Protein AF-A0A2N1FAS4-F1 (afdb_monomer_lite)

Structure (mmCIF, N/CA/C/O backbone):
data_AF-A0A2N1FAS4-F1
#
_entry.id   AF-A0A2N1FAS4-F1
#
loop_
_atom_site.group_PDB
_atom_site.id
_atom_site.type_symbol
_atom_site.label_atom_id
_atom_site.label_alt_id
_atom_site.label_comp_id
_atom_site.label_asym_id
_atom_site.label_entity_id
_atom_site.label_seq_id
_atom_site.pdbx_PDB_ins_code
_atom_site.Cartn_x
_atom_site.Cartn_y
_atom_site.Cartn_z
_atom_site.occupancy
_atom_site.B_iso_or_equiv
_atom_site.auth_seq_id
_atom_site.auth_comp_id
_atom_site.auth_asym_id
_atom_site.auth_atom_id
_atom_site.pdbx_PDB_model_num
ATOM 1 N N . MET A 1 1 ? -14.618 14.124 13.026 1.00 91.56 1 MET A N 1
ATOM 2 C CA . MET A 1 1 ? -14.392 15.053 14.161 1.00 91.56 1 MET A CA 1
ATOM 3 C C . MET A 1 1 ? -12.915 15.062 14.535 1.00 91.56 1 MET A C 1
ATOM 5 O O . MET A 1 1 ? -12.340 13.985 14.629 1.00 91.56 1 MET A O 1
ATOM 9 N N . THR A 1 2 ? -12.304 16.234 14.739 1.00 94.44 2 THR A N 1
ATOM 10 C CA . THR A 1 2 ? -10.920 16.348 15.247 1.00 94.44 2 THR A CA 1
ATOM 11 C C . THR A 1 2 ? -10.941 16.574 16.752 1.00 94.44 2 THR A C 1
ATOM 13 O O . THR A 1 2 ? -11.725 17.391 17.227 1.00 94.44 2 THR A O 1
ATOM 16 N N . ILE A 1 3 ? -10.109 15.845 17.494 1.00 94.56 3 ILE A N 1
ATOM 17 C CA . ILE A 1 3 ? -10.062 15.896 18.955 1.00 94.56 3 ILE A CA 1
ATOM 18 C C . ILE A 1 3 ? -8.603 15.918 19.403 1.00 94.56 3 ILE A C 1
ATOM 20 O O . ILE A 1 3 ? -7.865 14.953 19.186 1.00 94.56 3 ILE A O 1
ATOM 24 N N . ASP A 1 4 ? -8.210 16.993 20.077 1.00 94.75 4 ASP A N 1
ATOM 25 C CA . ASP A 1 4 ? -6.916 17.065 20.747 1.00 94.75 4 ASP A CA 1
ATOM 26 C C . ASP A 1 4 ? -6.974 16.264 22.050 1.00 94.75 4 ASP A C 1
ATOM 28 O O . ASP A 1 4 ? -7.852 16.458 22.898 1.00 94.75 4 ASP A O 1
ATOM 32 N N . ILE A 1 5 ? -6.042 15.330 22.209 1.00 94.62 5 ILE A N 1
ATOM 33 C CA . ILE A 1 5 ? -5.934 14.482 23.391 1.00 94.62 5 ILE A CA 1
ATOM 34 C C . ILE A 1 5 ? -4.516 14.545 23.948 1.00 94.62 5 ILE A C 1
ATOM 36 O O . ILE A 1 5 ? -3.530 14.601 23.222 1.00 94.62 5 ILE A O 1
ATOM 40 N N . LYS A 1 6 ? -4.407 14.509 25.275 1.00 92.94 6 LYS A N 1
ATOM 41 C CA . LYS A 1 6 ? -3.110 14.492 25.967 1.00 92.94 6 LYS A CA 1
ATOM 42 C C . LYS A 1 6 ? -2.495 13.094 26.027 1.00 92.94 6 LYS A C 1
ATOM 44 O O . LYS A 1 6 ? -1.285 12.936 25.968 1.00 92.94 6 LYS A O 1
ATOM 49 N N . LYS A 1 7 ? -3.348 12.073 26.130 1.00 93.12 7 LYS A N 1
ATOM 50 C CA . LYS A 1 7 ? -2.980 10.655 26.201 1.00 93.12 7 LYS A CA 1
ATOM 51 C C . LYS A 1 7 ? -3.974 9.806 25.401 1.00 93.12 7 LYS A C 1
ATOM 53 O O . LYS A 1 7 ? -5.123 10.244 25.262 1.00 93.12 7 LYS A O 1
ATOM 58 N N . PRO A 1 8 ? -3.582 8.607 24.927 1.00 94.19 8 PRO A N 1
ATOM 59 C CA . PRO A 1 8 ? -4.502 7.665 24.295 1.00 94.19 8 PRO A CA 1
ATOM 60 C C . PRO A 1 8 ? -5.757 7.420 25.150 1.00 94.19 8 PRO A C 1
ATOM 62 O O . PRO A 1 8 ? -5.677 7.313 26.377 1.00 94.19 8 PRO A O 1
ATOM 65 N N . LEU A 1 9 ? -6.926 7.380 24.507 1.00 95.44 9 LEU A N 1
ATOM 66 C CA . LEU A 1 9 ? -8.209 7.180 25.182 1.00 95.44 9 LEU A CA 1
ATOM 67 C C . LEU A 1 9 ? -8.487 5.690 25.383 1.00 95.44 9 LEU A C 1
ATOM 69 O O . LEU A 1 9 ? -8.079 4.858 24.585 1.00 95.44 9 LEU A O 1
ATOM 73 N N . GLU A 1 10 ? -9.256 5.335 26.408 1.00 96.44 10 GLU A N 1
ATOM 74 C CA . GLU A 1 10 ? -9.758 3.965 26.524 1.00 96.44 10 GLU A CA 1
ATOM 75 C C . GLU A 1 10 ? -10.631 3.592 25.319 1.00 96.44 10 GLU A C 1
ATOM 77 O O . GLU A 1 10 ? -11.446 4.396 24.855 1.00 96.44 10 GLU A O 1
ATOM 82 N N . ILE A 1 11 ? -10.530 2.341 24.862 1.00 95.88 11 ILE A N 1
ATOM 83 C CA . ILE A 1 11 ? -11.257 1.836 23.686 1.00 95.88 11 ILE A CA 1
ATOM 84 C C . ILE A 1 11 ? -12.769 2.054 23.825 1.00 95.88 11 ILE A C 1
ATOM 86 O O . ILE A 1 11 ? -13.426 2.464 22.870 1.00 95.88 11 ILE A O 1
ATOM 90 N N . LYS A 1 12 ? -13.331 1.862 25.027 1.00 96.88 12 LYS A N 1
ATOM 91 C CA . LYS A 1 12 ? -14.753 2.123 25.303 1.00 96.88 12 LYS A CA 1
ATOM 92 C C . LYS A 1 12 ? -15.142 3.575 25.003 1.00 96.88 12 LYS A C 1
ATOM 94 O O . LYS A 1 12 ? -16.195 3.819 24.422 1.00 96.88 12 LYS A O 1
ATOM 99 N N . LYS A 1 13 ? -14.287 4.539 25.355 1.00 96.81 13 LYS A N 1
ATOM 100 C CA . LYS A 1 13 ? -14.525 5.960 25.073 1.00 96.81 13 LYS A CA 1
ATOM 101 C C . LYS A 1 13 ? -14.431 6.254 23.577 1.00 96.81 13 LYS A C 1
ATOM 103 O O . LYS A 1 13 ? -15.265 6.992 23.067 1.00 96.81 13 LYS A O 1
ATOM 108 N N . VAL A 1 14 ? -13.470 5.649 22.876 1.00 97.38 14 VAL A N 1
ATOM 109 C CA . VAL A 1 14 ? -13.365 5.757 21.410 1.00 97.38 14 VAL A CA 1
ATOM 110 C C . VAL A 1 14 ? -14.627 5.213 20.735 1.00 97.38 14 VAL A C 1
ATOM 112 O O . VAL A 1 14 ? -15.200 5.893 19.891 1.00 97.38 14 VAL A O 1
ATOM 115 N N . LYS A 1 15 ? -15.117 4.039 21.157 1.00 96.62 15 LYS A N 1
ATOM 116 C CA . LYS A 1 15 ? -16.370 3.453 20.652 1.00 96.62 15 LYS A CA 1
ATOM 117 C C . LYS A 1 15 ? -17.567 4.380 20.868 1.00 96.62 15 LYS A C 1
ATOM 119 O O . LYS A 1 15 ? -18.327 4.588 19.933 1.00 96.62 15 LYS A O 1
ATOM 124 N N . ASN A 1 16 ? -17.705 4.977 22.052 1.00 96.00 16 ASN A N 1
ATOM 125 C CA . ASN A 1 16 ? -18.785 5.932 22.321 1.00 96.00 16 ASN A CA 1
ATOM 126 C C . ASN A 1 16 ? -18.713 7.160 21.400 1.00 96.00 16 ASN A C 1
ATOM 128 O O . ASN A 1 16 ? -19.728 7.564 20.849 1.00 96.00 16 ASN A O 1
ATOM 132 N N . LEU A 1 17 ? -17.515 7.714 21.180 1.00 97.00 17 LEU A N 1
ATOM 133 C CA . LEU A 1 17 ? -17.330 8.831 20.248 1.00 97.00 17 LEU A CA 1
ATOM 134 C C . LEU A 1 17 ? -17.712 8.451 18.810 1.00 97.00 17 LEU A C 1
ATOM 136 O O . LEU A 1 17 ? -18.249 9.292 18.093 1.00 97.00 17 LEU A O 1
ATOM 140 N N . LEU A 1 18 ? -17.471 7.199 18.407 1.00 96.50 18 LEU A N 1
ATOM 141 C CA . LEU A 1 18 ? -17.837 6.688 17.082 1.00 96.50 18 LEU A CA 1
ATOM 142 C C . LEU A 1 18 ? -19.344 6.457 16.898 1.00 96.50 18 LEU A C 1
ATOM 144 O O . LEU A 1 18 ? -19.820 6.449 15.767 1.00 96.50 18 LEU A O 1
ATOM 148 N N . VAL A 1 19 ? -20.108 6.283 17.982 1.00 93.31 19 VAL A N 1
ATOM 149 C CA . VAL A 1 19 ? -21.581 6.226 17.905 1.00 93.31 19 VAL A CA 1
ATOM 150 C C . VAL A 1 19 ? -22.140 7.572 17.445 1.00 93.31 19 VAL A C 1
ATOM 152 O O . VAL A 1 19 ? -23.096 7.616 16.678 1.00 93.31 19 VAL A O 1
ATOM 155 N N . GLU A 1 20 ? -21.526 8.663 17.895 1.00 93.00 20 GLU A N 1
ATOM 156 C CA . GLU A 1 20 ? -21.940 10.029 17.565 1.00 93.00 20 GLU A CA 1
ATOM 157 C C . GLU A 1 20 ? -21.253 10.567 16.300 1.00 93.00 20 GLU A C 1
ATOM 159 O O . GLU A 1 20 ? -21.742 11.509 15.680 1.00 93.00 20 GLU A O 1
ATOM 164 N N . ASN A 1 21 ? -20.114 9.985 15.911 1.00 94.50 21 ASN A N 1
ATOM 165 C CA . ASN A 1 21 ? -19.279 10.468 14.818 1.00 94.50 21 ASN A CA 1
ATOM 166 C C . ASN A 1 21 ? -18.792 9.312 13.950 1.00 94.50 21 ASN A C 1
ATOM 168 O O . ASN A 1 21 ? -18.040 8.457 14.399 1.00 94.50 21 ASN A O 1
ATOM 172 N N . GLU A 1 22 ? -19.092 9.351 12.659 1.00 93.44 22 GLU A N 1
ATOM 173 C CA . GLU A 1 22 ? -18.621 8.318 11.733 1.00 93.44 22 GLU A CA 1
ATOM 174 C C . GLU A 1 22 ? -17.088 8.301 11.574 1.00 93.44 22 GLU A C 1
ATOM 176 O O . GLU A 1 22 ? -16.506 7.264 11.282 1.00 93.44 22 GLU A O 1
ATOM 181 N N . THR A 1 23 ? -16.409 9.431 11.786 1.00 96.50 23 THR A N 1
ATOM 182 C CA . THR A 1 23 ? -14.948 9.541 11.655 1.00 96.50 23 THR A CA 1
ATOM 183 C C . THR A 1 23 ? -14.331 10.299 12.820 1.00 96.50 23 THR A C 1
ATOM 185 O O . THR A 1 23 ? -14.854 11.326 13.272 1.00 96.50 23 THR A O 1
ATOM 188 N N . LEU A 1 24 ? -13.160 9.844 13.263 1.00 97.38 24 LEU A N 1
ATOM 189 C CA . LEU A 1 24 ? -12.372 10.497 14.304 1.00 97.38 24 LEU A CA 1
ATOM 190 C C . LEU A 1 24 ? -10.948 10.762 13.820 1.00 97.38 24 LEU A C 1
ATOM 192 O O . LEU A 1 24 ? -10.317 9.916 13.191 1.00 97.38 24 LEU A O 1
ATOM 196 N N . LEU A 1 25 ? -10.441 11.939 14.165 1.00 97.12 25 LEU A N 1
ATOM 197 C CA . LEU A 1 25 ? -9.042 12.311 14.047 1.00 97.12 25 LEU A CA 1
ATOM 198 C C . LEU A 1 25 ? -8.556 12.734 15.429 1.00 97.12 25 LEU A C 1
ATOM 200 O O . LEU A 1 25 ? -8.933 13.794 15.924 1.00 97.12 25 LEU A O 1
ATOM 204 N N . PHE A 1 26 ? -7.717 11.914 16.045 1.00 96.56 26 PHE A N 1
ATOM 205 C CA . PHE A 1 26 ? -7.043 12.282 17.280 1.00 96.56 26 PHE A CA 1
ATOM 206 C C . PHE A 1 26 ? -5.716 12.959 16.969 1.00 96.56 26 PHE A C 1
ATOM 208 O O . PHE A 1 26 ? -4.946 12.462 16.147 1.00 96.56 26 PHE A O 1
ATOM 215 N N . VAL A 1 27 ? -5.442 14.066 17.653 1.00 95.00 27 VAL A N 1
ATOM 216 C CA . VAL A 1 27 ? -4.130 14.720 17.665 1.00 95.00 27 VAL A CA 1
ATOM 217 C C . VAL A 1 27 ? -3.570 14.566 19.070 1.00 95.00 27 VAL A C 1
ATOM 219 O O . VAL A 1 27 ? -4.173 15.032 20.036 1.00 95.00 27 VAL A O 1
ATOM 222 N N . LEU A 1 28 ? -2.455 13.854 19.199 1.00 92.38 28 LEU A N 1
ATOM 223 C CA . LEU A 1 28 ? -1.847 13.570 20.492 1.00 92.38 28 LEU A CA 1
ATOM 224 C C . LEU A 1 28 ? -0.762 14.615 20.783 1.00 92.38 28 LEU A C 1
ATOM 226 O O . LEU A 1 28 ? 0.107 14.866 19.951 1.00 92.38 28 LEU A O 1
ATOM 230 N N . THR A 1 29 ? -0.828 15.275 21.941 1.00 88.25 29 THR A N 1
ATOM 231 C CA . THR A 1 29 ? 0.020 16.456 22.211 1.00 88.25 29 THR A CA 1
ATOM 232 C C . THR A 1 29 ? 1.178 16.206 23.174 1.00 88.25 29 THR A C 1
ATOM 234 O O . THR A 1 29 ? 2.133 16.974 23.166 1.00 88.25 29 THR A O 1
ATOM 237 N N . GLU A 1 30 ? 1.112 15.170 24.017 1.00 85.44 30 GLU A N 1
ATOM 238 C CA . GLU A 1 30 ? 2.104 14.945 25.089 1.00 85.44 30 GLU A CA 1
ATOM 239 C C . GLU A 1 30 ? 2.869 13.610 24.961 1.00 85.44 30 GLU A C 1
ATOM 241 O O . GLU A 1 30 ? 3.877 13.419 25.636 1.00 85.44 30 GLU A O 1
ATOM 246 N N . GLN A 1 31 ? 2.411 12.668 24.125 1.00 85.56 31 GLN A N 1
ATOM 247 C CA . GLN A 1 31 ? 2.968 11.305 23.987 1.00 85.56 31 GLN A CA 1
ATOM 248 C C . GLN A 1 31 ? 2.824 10.802 22.549 1.00 85.56 31 GLN A C 1
ATOM 250 O O . GLN A 1 31 ? 2.165 11.474 21.779 1.00 85.56 31 GLN A O 1
ATOM 255 N N . SER A 1 32 ? 3.359 9.634 22.185 1.00 87.00 32 SER A N 1
ATOM 256 C CA . SER A 1 32 ? 3.047 8.954 20.913 1.00 87.00 32 SER A CA 1
ATOM 257 C C . SER A 1 32 ? 2.057 7.801 21.105 1.00 87.00 32 SER A C 1
ATOM 259 O O . SER A 1 32 ? 1.890 7.287 22.217 1.00 87.00 32 SER A O 1
ATOM 261 N N . PHE A 1 33 ? 1.381 7.373 20.035 1.00 90.75 33 PHE A N 1
ATOM 262 C CA . PHE A 1 33 ? 0.569 6.160 20.092 1.00 90.75 33 PHE A CA 1
ATOM 263 C C . PHE A 1 33 ? 1.483 4.932 20.097 1.00 90.75 33 PHE A C 1
ATOM 265 O O . PHE A 1 33 ? 2.394 4.796 19.283 1.00 90.75 33 PHE A O 1
ATOM 272 N N . SER A 1 34 ? 1.252 4.007 21.029 1.00 90.62 34 SER A N 1
ATOM 273 C CA . SER A 1 34 ? 1.983 2.742 21.018 1.00 90.62 34 SER A CA 1
ATOM 274 C C . SER A 1 34 ? 1.420 1.812 19.943 1.00 90.62 34 SER A C 1
ATOM 276 O O . SER A 1 34 ? 0.216 1.806 19.675 1.00 90.62 34 SER A O 1
ATOM 278 N N . ARG A 1 35 ? 2.273 0.953 19.369 1.00 87.50 35 ARG A N 1
ATOM 279 C CA . ARG A 1 35 ? 1.817 -0.054 18.397 1.00 87.50 35 ARG A CA 1
ATOM 280 C C . ARG A 1 35 ? 0.738 -0.972 18.968 1.00 87.50 35 ARG A C 1
ATOM 282 O O . ARG A 1 35 ? -0.238 -1.241 18.282 1.00 87.50 35 ARG A O 1
ATOM 289 N N . ASN A 1 36 ? 0.878 -1.392 20.226 1.00 92.94 36 ASN A N 1
ATOM 290 C CA . ASN A 1 36 ? -0.117 -2.239 20.889 1.00 92.94 36 ASN A CA 1
ATOM 291 C C . ASN A 1 36 ? -1.468 -1.529 21.016 1.00 92.94 36 ASN A C 1
ATOM 293 O O . ASN A 1 36 ? -2.507 -2.150 20.834 1.00 92.94 36 ASN A O 1
ATOM 297 N N . TYR A 1 37 ? -1.472 -0.223 21.292 1.00 94.38 37 TYR A N 1
ATOM 298 C CA . TYR A 1 37 ? -2.714 0.542 21.353 1.00 94.38 37 TYR A CA 1
ATOM 299 C C . TYR A 1 37 ? -3.418 0.597 19.991 1.00 94.38 37 TYR A C 1
ATOM 301 O O . TYR A 1 37 ? -4.624 0.367 19.913 1.00 94.38 37 TYR A O 1
ATOM 309 N N . ILE A 1 38 ? -2.661 0.855 18.920 1.00 93.69 38 ILE A N 1
ATOM 310 C CA . ILE A 1 38 ? -3.186 0.883 17.548 1.00 93.69 38 ILE A CA 1
ATOM 311 C C . ILE A 1 38 ? -3.720 -0.496 17.150 1.00 93.69 38 ILE A C 1
ATOM 313 O O . ILE A 1 38 ? -4.839 -0.587 16.651 1.00 93.69 38 ILE A O 1
ATOM 317 N N . ALA A 1 39 ? -2.964 -1.563 17.425 1.00 93.06 39 ALA A N 1
ATOM 318 C CA . ALA A 1 39 ? -3.375 -2.935 17.139 1.00 93.06 39 ALA A CA 1
ATOM 319 C C . ALA A 1 39 ? -4.672 -3.308 17.876 1.00 93.06 39 ALA A C 1
ATOM 321 O O . ALA A 1 39 ? -5.626 -3.754 17.243 1.00 93.06 39 ALA A O 1
ATOM 322 N N . ASN A 1 40 ? -4.762 -3.009 19.175 1.00 95.69 40 ASN A N 1
ATOM 323 C CA . ASN A 1 40 ? -5.968 -3.278 19.961 1.00 95.69 40 ASN A CA 1
ATOM 324 C C . ASN A 1 40 ? -7.186 -2.512 19.421 1.00 95.69 40 ASN A C 1
ATOM 326 O O . ASN A 1 40 ? -8.281 -3.063 19.334 1.00 95.69 40 ASN A O 1
ATOM 330 N N . LEU A 1 41 ? -7.025 -1.241 19.031 1.00 96.81 41 LEU A N 1
ATOM 331 C CA . LEU A 1 41 ? -8.110 -0.490 18.394 1.00 96.81 41 LEU A CA 1
ATOM 332 C C . LEU A 1 41 ? -8.526 -1.110 17.058 1.00 96.81 41 LEU A C 1
ATOM 334 O O . LEU A 1 41 ? -9.715 -1.194 16.767 1.00 96.81 41 LEU A O 1
ATOM 338 N N . GLN A 1 42 ? -7.560 -1.536 16.248 1.00 95.94 42 GLN A N 1
ATOM 339 C CA . GLN A 1 42 ? -7.798 -2.131 14.938 1.00 95.94 42 GLN A CA 1
ATOM 340 C C . GLN A 1 42 ? -8.568 -3.461 15.025 1.00 95.94 42 GLN A C 1
ATOM 342 O O . GLN A 1 42 ? -9.400 -3.749 14.156 1.00 95.94 42 GLN A O 1
ATOM 347 N N . GLU A 1 43 ? -8.303 -4.253 16.065 1.00 93.50 43 GLU A N 1
ATOM 348 C CA . GLU A 1 43 ? -9.030 -5.484 16.391 1.00 93.50 43 GLU A CA 1
ATOM 349 C C . GLU A 1 43 ? -10.457 -5.186 16.873 1.00 93.50 43 GLU A C 1
ATOM 351 O O . GLU A 1 43 ? -11.427 -5.752 16.367 1.00 93.50 43 GLU A O 1
ATOM 356 N N . GLU A 1 44 ? -10.602 -4.240 17.801 1.00 96.81 44 GLU A N 1
ATOM 357 C CA . GLU A 1 44 ? -11.876 -3.898 18.444 1.00 96.81 44 GLU A CA 1
ATOM 358 C C . GLU A 1 44 ? -12.842 -3.116 17.539 1.00 96.81 44 GLU A C 1
ATOM 360 O O . GLU A 1 44 ? -14.060 -3.132 17.750 1.00 96.81 44 GLU A O 1
ATOM 365 N N . LEU A 1 45 ? -12.319 -2.408 16.536 1.00 97.56 45 LEU A N 1
ATOM 366 C CA . LEU A 1 45 ? -13.077 -1.576 15.603 1.00 97.56 45 LEU A CA 1
ATOM 367 C C . LEU A 1 45 ? -13.150 -2.244 14.230 1.00 97.56 45 LEU A C 1
ATOM 369 O O . LEU A 1 45 ? -12.666 -1.731 13.223 1.00 97.56 45 LEU A O 1
ATOM 373 N N . ALA A 1 46 ? -13.810 -3.401 14.182 1.00 96.62 46 ALA A N 1
ATOM 374 C CA . ALA A 1 46 ? -13.807 -4.283 13.017 1.00 96.62 46 ALA A CA 1
ATOM 375 C C . ALA A 1 46 ? -14.237 -3.627 11.691 1.00 96.62 46 ALA A C 1
ATOM 377 O O . ALA A 1 46 ? -13.816 -4.105 10.647 1.00 96.62 46 ALA A O 1
ATOM 378 N N . LYS A 1 47 ? -15.060 -2.569 11.701 1.00 97.69 47 LYS A N 1
ATOM 379 C CA . LYS A 1 47 ? -15.552 -1.862 10.495 1.00 97.69 47 LYS A CA 1
ATOM 380 C C . LYS A 1 47 ? -14.811 -0.552 10.191 1.00 97.69 47 LYS A C 1
ATOM 382 O O . LYS A 1 47 ? -15.251 0.232 9.357 1.00 97.69 47 LYS A O 1
ATOM 387 N N . TYR A 1 48 ? -13.704 -0.304 10.880 1.00 98.44 48 TYR A N 1
ATOM 388 C CA . TYR A 1 48 ? -12.906 0.906 10.734 1.00 98.44 48 TYR A CA 1
ATOM 389 C C . TYR A 1 48 ? -11.465 0.546 10.417 1.00 98.44 48 TYR A C 1
ATOM 391 O O . TYR A 1 48 ? -10.964 -0.495 10.845 1.00 98.44 48 TYR A O 1
ATOM 399 N N . VAL A 1 49 ? -10.787 1.432 9.701 1.00 97.88 49 VAL A N 1
ATOM 400 C CA . VAL A 1 49 ? -9.333 1.444 9.661 1.00 97.88 49 VAL A CA 1
ATOM 401 C C . VAL A 1 49 ? -8.847 2.449 10.685 1.00 97.88 49 VAL A C 1
ATOM 403 O O . VAL A 1 49 ? -9.304 3.590 10.724 1.00 97.88 49 VAL A O 1
ATOM 406 N N . VAL A 1 50 ? -7.939 1.983 11.527 1.00 97.25 50 VAL A N 1
ATOM 407 C CA . VAL A 1 50 ? -7.193 2.757 12.502 1.00 97.25 50 VAL A CA 1
ATOM 408 C C . VAL A 1 50 ? -5.788 2.865 11.951 1.00 97.25 50 VAL A C 1
ATOM 410 O O . VAL A 1 50 ? -5.114 1.851 11.788 1.00 97.25 50 VAL A O 1
ATOM 413 N N . SER A 1 51 ? -5.346 4.072 11.628 1.00 92.75 51 SER A N 1
ATOM 414 C CA . SER A 1 51 ? -3.972 4.259 11.180 1.00 92.75 51 SER A CA 1
ATOM 415 C C . SER A 1 51 ? -3.398 5.586 11.647 1.00 92.75 51 SER A C 1
ATOM 417 O O . SER A 1 51 ? -4.104 6.530 12.010 1.00 92.75 51 SER A O 1
ATOM 419 N N . GLU A 1 52 ? -2.079 5.591 11.755 1.00 91.31 52 GLU A N 1
ATOM 420 C CA . GLU A 1 52 ? -1.297 6.614 12.415 1.00 91.31 52 GLU A CA 1
ATOM 421 C C . GLU A 1 52 ? -0.458 7.374 11.392 1.00 91.31 52 GLU A C 1
ATOM 423 O O . GLU A 1 52 ? 0.216 6.796 10.543 1.00 91.31 52 GLU A O 1
ATOM 428 N N . ILE A 1 53 ? -0.439 8.695 11.527 1.00 88.75 53 ILE A N 1
ATOM 429 C CA . ILE A 1 53 ? 0.528 9.560 10.863 1.00 88.75 53 ILE A CA 1
ATOM 430 C C . ILE A 1 53 ? 1.565 9.944 11.923 1.00 88.75 53 ILE A C 1
ATOM 432 O O . ILE A 1 53 ? 1.428 10.982 12.577 1.00 88.75 53 ILE A O 1
ATOM 436 N N . LYS A 1 54 ? 2.583 9.090 12.115 1.00 86.00 54 LYS A N 1
ATOM 437 C CA . LYS A 1 54 ? 3.540 9.185 13.239 1.00 86.00 54 LYS A CA 1
ATOM 438 C C . LYS A 1 54 ? 4.174 10.564 13.390 1.00 86.00 54 LYS A C 1
ATOM 440 O O . LYS A 1 54 ? 4.173 11.130 14.476 1.00 86.00 54 LYS A O 1
ATOM 445 N N . TRP A 1 55 ? 4.664 11.140 12.294 1.00 83.44 55 TRP A N 1
ATOM 446 C CA . TRP A 1 55 ? 5.352 12.437 12.307 1.00 83.44 55 TRP A CA 1
ATOM 447 C C . TRP A 1 55 ? 4.437 13.618 12.668 1.00 83.44 55 TRP A C 1
ATOM 449 O O . TRP A 1 55 ? 4.923 14.655 13.109 1.00 83.44 55 TRP A O 1
ATOM 459 N N . MET A 1 56 ? 3.118 13.469 12.505 1.00 88.50 56 MET A N 1
ATOM 460 C CA . MET A 1 56 ? 2.128 14.447 12.973 1.00 88.50 56 MET A CA 1
ATOM 461 C C . MET A 1 56 ? 1.545 14.094 14.337 1.00 88.50 56 MET A C 1
ATOM 463 O O . MET A 1 56 ? 0.756 14.874 14.867 1.00 88.50 56 MET A O 1
ATOM 467 N N . ASN A 1 57 ? 1.866 12.910 14.857 1.00 89.81 57 ASN A N 1
ATOM 468 C CA . ASN A 1 57 ? 1.265 12.341 16.048 1.00 89.81 57 ASN A CA 1
ATOM 469 C C . ASN A 1 57 ? -0.272 12.304 15.984 1.00 89.81 57 ASN A C 1
ATOM 471 O O . ASN A 1 57 ? -0.987 12.695 16.912 1.00 89.81 57 ASN A O 1
ATOM 475 N N . LYS A 1 58 ? -0.781 11.886 14.820 1.00 94.75 58 LYS A N 1
ATOM 476 C CA . LYS A 1 58 ? -2.213 11.816 14.524 1.00 94.75 58 LYS A CA 1
ATOM 477 C C . LYS A 1 58 ? -2.661 10.378 14.356 1.00 94.75 58 LYS A C 1
ATOM 479 O O . LYS A 1 58 ? -1.969 9.599 13.711 1.00 94.75 58 LYS A O 1
ATOM 484 N N . LEU A 1 59 ? -3.856 10.070 14.845 1.00 95.56 59 LEU A N 1
ATOM 485 C CA . LEU A 1 59 ? -4.524 8.792 14.622 1.00 95.56 59 LEU A CA 1
ATOM 486 C C . LEU A 1 59 ? -5.863 9.043 13.942 1.00 95.56 59 LEU A C 1
ATOM 488 O O . LEU A 1 59 ? -6.708 9.757 14.485 1.00 95.56 59 LEU A O 1
ATOM 492 N N . TYR A 1 60 ? -6.059 8.459 12.767 1.00 95.81 60 TYR A N 1
ATOM 493 C CA . TYR A 1 60 ? -7.329 8.507 12.063 1.00 95.81 60 TYR A CA 1
ATOM 494 C C . TYR A 1 60 ? -8.079 7.193 12.235 1.00 95.81 60 TYR A C 1
ATOM 496 O O . TYR A 1 60 ? -7.505 6.109 12.143 1.00 95.81 60 TYR A O 1
ATOM 504 N N . ILE A 1 61 ? -9.377 7.315 12.490 1.00 98.00 61 ILE A N 1
ATOM 505 C CA . ILE A 1 61 ? -10.316 6.206 12.566 1.00 98.00 61 ILE A CA 1
ATOM 506 C C . ILE A 1 61 ? -11.462 6.533 11.623 1.00 98.00 61 ILE A C 1
ATOM 508 O O . ILE A 1 61 ? -12.230 7.467 11.866 1.00 98.00 61 ILE A O 1
ATOM 512 N N . VAL A 1 62 ? -11.545 5.790 10.525 1.00 97.56 62 VAL A N 1
ATOM 513 C CA . VAL A 1 62 ? -12.515 6.035 9.450 1.00 97.56 62 VAL A CA 1
ATOM 514 C C . VAL A 1 62 ? -13.146 4.721 8.989 1.00 97.56 62 VAL A C 1
ATOM 516 O O . VAL A 1 62 ? -12.506 3.673 9.132 1.00 97.56 62 VAL A O 1
ATOM 519 N N . PRO A 1 63 ? -14.389 4.731 8.473 1.00 98.00 63 PRO A N 1
ATOM 520 C CA . PRO A 1 63 ? -15.027 3.525 7.965 1.00 98.00 63 PRO A CA 1
ATOM 521 C C . PRO A 1 63 ? -14.186 2.847 6.882 1.00 98.00 63 PRO A C 1
ATOM 523 O O . PRO A 1 63 ? -13.526 3.504 6.073 1.00 98.00 63 PRO A O 1
ATOM 526 N N . SER A 1 64 ? -14.216 1.518 6.873 1.00 98.19 64 SER A N 1
ATOM 527 C CA . SER A 1 64 ? -13.560 0.690 5.858 1.00 98.19 64 SER A CA 1
ATOM 528 C C . SER A 1 64 ? -14.210 -0.696 5.799 1.00 98.19 64 SER A C 1
ATOM 530 O O . SER A 1 64 ? -15.089 -1.019 6.603 1.00 98.19 64 SER A O 1
ATOM 532 N N . ILE A 1 65 ? -13.755 -1.544 4.878 1.00 98.12 65 ILE A N 1
ATOM 533 C CA . ILE A 1 65 ? -14.086 -2.973 4.859 1.00 98.12 65 ILE A CA 1
ATOM 534 C C . ILE A 1 65 ? -13.830 -3.625 6.215 1.00 98.12 65 ILE A C 1
ATOM 536 O O . ILE A 1 65 ? -12.964 -3.221 6.993 1.00 98.12 65 ILE A O 1
ATOM 540 N N . SER A 1 66 ? -14.603 -4.667 6.508 1.00 98.12 66 SER A N 1
ATOM 541 C CA . SER A 1 66 ? -14.486 -5.312 7.806 1.00 98.12 66 SER A CA 1
ATOM 542 C C . SER A 1 66 ? -13.162 -6.075 7.948 1.00 98.12 66 SER A C 1
ATOM 544 O O . SER A 1 66 ? -12.675 -6.663 6.982 1.00 98.12 66 SER A O 1
ATOM 546 N N . THR A 1 67 ? -12.610 -6.148 9.164 1.00 97.94 67 THR A N 1
ATOM 547 C CA . THR A 1 67 ? -11.469 -7.024 9.482 1.00 97.94 67 THR A CA 1
ATOM 548 C C . THR A 1 67 ? -11.748 -8.461 9.031 1.00 97.94 67 THR A C 1
ATOM 550 O O . THR A 1 67 ? -10.883 -9.092 8.434 1.00 97.94 67 THR A O 1
ATOM 553 N N . LYS A 1 68 ? -12.980 -8.951 9.233 1.00 97.81 68 LYS A N 1
ATOM 554 C CA . LYS A 1 68 ? -13.418 -10.273 8.769 1.00 97.81 68 LYS A CA 1
ATOM 555 C C . LYS A 1 68 ? -13.246 -10.432 7.254 1.00 97.81 68 LYS A C 1
ATOM 557 O O . LYS A 1 68 ? -12.633 -11.398 6.825 1.00 97.81 68 LYS A O 1
ATOM 562 N N . THR A 1 69 ? -13.702 -9.458 6.466 1.00 98.44 69 THR A N 1
ATOM 563 C CA . THR A 1 69 ? -13.553 -9.456 5.000 1.00 98.44 69 THR A CA 1
ATOM 564 C C . THR A 1 69 ? -12.087 -9.522 4.580 1.00 98.44 69 THR A C 1
ATOM 566 O O . THR A 1 69 ? -11.752 -10.259 3.656 1.00 98.44 69 THR A O 1
ATOM 569 N N . VAL A 1 70 ? -11.199 -8.786 5.258 1.00 98.25 70 VAL A N 1
ATOM 570 C CA . VAL A 1 70 ? -9.758 -8.851 4.968 1.00 98.25 70 VAL A CA 1
ATOM 571 C C . VAL A 1 70 ? -9.197 -10.236 5.276 1.00 98.25 70 VAL A C 1
ATOM 573 O O . VAL A 1 70 ? -8.462 -10.781 4.460 1.00 98.25 70 VAL A O 1
ATOM 576 N N . LEU A 1 71 ? -9.554 -10.815 6.425 1.00 97.38 71 LEU A N 1
ATOM 577 C CA . LEU A 1 71 ? -9.048 -12.119 6.854 1.00 97.38 71 LEU A CA 1
ATOM 578 C C . LEU A 1 71 ? -9.549 -13.267 5.968 1.00 97.38 71 LEU A C 1
ATOM 580 O O . LEU A 1 71 ? -8.762 -14.135 5.605 1.00 97.38 71 LEU A O 1
ATOM 584 N N . GLU A 1 72 ? -10.818 -13.244 5.555 1.00 97.88 72 GLU A N 1
ATOM 585 C CA . GLU A 1 72 ? -11.388 -14.226 4.617 1.00 97.88 72 GLU A CA 1
ATOM 586 C C . GLU A 1 72 ? -10.697 -14.198 3.243 1.00 97.88 72 GLU A C 1
ATOM 588 O O . GLU A 1 72 ? -10.683 -15.201 2.539 1.00 97.88 72 GLU A O 1
ATOM 593 N N . ASN A 1 73 ? -10.072 -13.071 2.885 1.00 98.31 73 ASN A N 1
ATOM 594 C CA . ASN A 1 73 ? -9.368 -12.865 1.617 1.00 98.31 73 ASN A CA 1
ATOM 595 C C . ASN A 1 73 ? -7.855 -12.668 1.806 1.00 98.31 73 ASN A C 1
ATOM 597 O O . ASN A 1 73 ? -7.167 -12.156 0.918 1.00 98.31 73 ASN A O 1
ATOM 601 N N . LEU A 1 74 ? -7.316 -13.075 2.961 1.00 98.06 74 LEU A N 1
ATOM 602 C CA . LEU A 1 74 ? -5.936 -12.795 3.360 1.00 98.06 74 LEU A CA 1
ATOM 603 C C . LEU A 1 74 ? -4.920 -13.293 2.327 1.00 98.06 74 LEU A C 1
ATOM 605 O O . LEU A 1 74 ? -4.001 -12.560 1.965 1.00 98.06 74 LEU A O 1
ATOM 609 N N . ASN A 1 75 ? -5.109 -14.512 1.818 1.00 97.81 75 ASN A N 1
ATOM 610 C CA . ASN A 1 75 ? -4.239 -15.103 0.801 1.00 97.81 75 ASN A CA 1
ATOM 611 C C . ASN A 1 75 ? -4.234 -14.293 -0.505 1.00 97.81 75 ASN A C 1
ATOM 613 O O . ASN A 1 75 ? -3.172 -14.067 -1.089 1.00 97.81 75 ASN A O 1
ATOM 617 N N . GLY A 1 76 ? -5.396 -13.797 -0.937 1.00 98.12 76 GLY A N 1
ATOM 618 C CA . GLY A 1 76 ? -5.521 -12.966 -2.133 1.00 98.12 76 GLY A CA 1
ATOM 619 C C . GLY A 1 76 ? -4.823 -11.613 -1.977 1.00 98.12 76 GLY A C 1
ATOM 620 O O . GLY A 1 76 ? -4.042 -11.205 -2.841 1.00 98.12 76 GLY A O 1
ATOM 621 N N . PHE A 1 77 ? -5.014 -10.942 -0.839 1.00 98.31 77 PHE A N 1
ATOM 622 C CA . PHE A 1 77 ? -4.336 -9.674 -0.557 1.00 98.31 77 PHE A CA 1
ATOM 623 C C . PHE A 1 77 ? -2.826 -9.835 -0.374 1.00 98.31 77 PHE A C 1
ATOM 625 O O . PHE A 1 77 ? -2.054 -9.042 -0.916 1.00 98.31 77 PHE A O 1
ATOM 632 N N . TYR A 1 78 ? -2.384 -10.891 0.311 1.00 98.06 78 TYR A N 1
ATOM 633 C CA . TYR A 1 78 ? -0.963 -11.219 0.405 1.00 98.06 78 TYR A CA 1
ATOM 634 C C . TYR A 1 78 ? -0.361 -11.449 -0.986 1.00 98.06 78 TYR A C 1
ATOM 636 O O . TYR A 1 78 ? 0.720 -10.943 -1.295 1.00 98.06 78 TYR A O 1
ATOM 644 N N . LYS A 1 79 ? -1.087 -12.142 -1.874 1.00 97.69 79 LYS A N 1
ATOM 645 C CA . LYS A 1 79 ? -0.644 -12.364 -3.252 1.00 97.69 79 LYS A CA 1
ATOM 646 C C . LYS A 1 79 ? -0.492 -11.063 -4.041 1.00 97.69 79 LYS A C 1
ATOM 648 O O . LYS A 1 79 ? 0.450 -10.956 -4.827 1.00 97.69 79 LYS A O 1
ATOM 653 N N . CYS A 1 80 ? -1.369 -10.081 -3.823 1.00 98.00 80 CYS A N 1
ATOM 654 C CA . CYS A 1 80 ? -1.250 -8.759 -4.444 1.00 98.00 80 CYS A CA 1
ATOM 655 C C . CYS A 1 80 ? 0.087 -8.096 -4.095 1.00 98.00 80 CYS A C 1
ATOM 657 O O . CYS A 1 80 ? 0.785 -7.616 -4.985 1.00 98.00 80 CYS A O 1
ATOM 659 N N . ILE A 1 81 ? 0.464 -8.122 -2.815 1.00 97.25 81 ILE A N 1
ATOM 660 C CA . ILE A 1 81 ? 1.719 -7.538 -2.326 1.00 97.25 81 ILE A CA 1
ATOM 661 C C . ILE A 1 81 ? 2.929 -8.316 -2.844 1.00 97.25 81 ILE A C 1
ATOM 663 O O . ILE A 1 81 ? 3.894 -7.707 -3.293 1.00 97.25 81 ILE A O 1
ATOM 667 N N . GLU A 1 82 ? 2.868 -9.650 -2.862 1.00 96.88 82 GLU A N 1
ATOM 668 C CA . GLU A 1 82 ? 3.947 -10.477 -3.418 1.00 96.88 82 GLU A CA 1
ATOM 669 C C . GLU A 1 82 ? 4.185 -10.176 -4.909 1.00 96.88 82 GLU A C 1
ATOM 671 O O . GLU A 1 82 ? 5.323 -10.146 -5.377 1.00 96.88 82 GLU A O 1
ATOM 676 N N . LEU A 1 83 ? 3.115 -9.952 -5.677 1.00 97.38 83 LEU A N 1
ATOM 677 C CA . LEU A 1 83 ? 3.216 -9.590 -7.090 1.00 97.38 83 LEU A CA 1
ATOM 678 C C . LEU A 1 83 ? 3.712 -8.157 -7.290 1.00 97.38 83 LEU A C 1
ATOM 680 O O . LEU A 1 83 ? 4.499 -7.934 -8.210 1.00 97.38 83 LEU A O 1
ATOM 684 N N . PHE A 1 84 ? 3.291 -7.220 -6.439 1.00 97.12 84 PHE A N 1
ATOM 685 C CA . PHE A 1 84 ? 3.798 -5.849 -6.435 1.00 97.12 84 PHE A CA 1
ATOM 686 C C . PHE A 1 84 ? 5.312 -5.830 -6.189 1.00 97.12 84 PHE A C 1
ATOM 688 O O . PHE A 1 84 ? 6.050 -5.303 -7.017 1.00 97.12 84 PHE A O 1
ATOM 695 N N . ASP A 1 85 ? 5.780 -6.486 -5.121 1.00 95.00 85 ASP A N 1
ATOM 696 C CA . ASP A 1 85 ? 7.200 -6.604 -4.758 1.00 95.00 85 ASP A CA 1
ATOM 697 C C . ASP A 1 85 ? 8.026 -7.200 -5.909 1.00 95.00 85 ASP A C 1
ATOM 699 O O . ASP A 1 85 ? 8.985 -6.585 -6.381 1.00 95.00 85 ASP A O 1
ATOM 703 N N . LYS A 1 86 ? 7.598 -8.345 -6.458 1.00 95.56 86 LYS A N 1
ATOM 704 C CA . LYS A 1 86 ? 8.270 -8.988 -7.600 1.00 95.56 86 LYS A CA 1
ATOM 705 C C . LYS A 1 86 ? 8.315 -8.089 -8.835 1.00 95.56 86 LYS A C 1
ATOM 707 O O . LYS A 1 86 ? 9.334 -8.042 -9.524 1.00 95.56 86 LYS A O 1
ATOM 712 N N . LYS A 1 87 ? 7.216 -7.393 -9.148 1.00 96.56 87 LYS A N 1
ATOM 713 C CA . LYS A 1 87 ? 7.137 -6.523 -10.328 1.00 96.56 87 LYS A CA 1
ATOM 714 C C . LYS A 1 87 ? 7.989 -5.265 -10.157 1.00 96.56 87 LYS A C 1
ATOM 716 O O . LYS A 1 87 ? 8.652 -4.880 -11.116 1.00 96.56 87 LYS A O 1
ATOM 721 N N . ALA A 1 88 ? 8.026 -4.685 -8.958 1.00 95.12 88 ALA A N 1
ATOM 722 C CA . ALA A 1 88 ? 8.887 -3.553 -8.626 1.00 95.12 88 ALA A CA 1
ATOM 723 C C . ALA A 1 88 ? 10.364 -3.897 -8.845 1.00 95.12 88 ALA A C 1
ATOM 725 O O . ALA A 1 88 ? 11.050 -3.200 -9.589 1.00 95.12 88 ALA A O 1
ATOM 726 N N . HIS A 1 89 ? 10.823 -5.021 -8.293 1.00 94.00 89 HIS A N 1
ATOM 727 C CA . HIS A 1 89 ? 12.196 -5.494 -8.478 1.00 94.00 89 HIS A CA 1
ATOM 728 C C . HIS A 1 89 ? 12.528 -5.778 -9.940 1.00 94.00 89 HIS A C 1
ATOM 730 O O . HIS A 1 89 ? 13.571 -5.355 -10.430 1.00 94.00 89 HIS A O 1
ATOM 736 N N . TYR A 1 90 ? 11.630 -6.460 -10.656 1.00 95.31 90 TYR A N 1
ATOM 737 C CA . TYR A 1 90 ? 11.813 -6.733 -12.078 1.00 95.31 90 TYR A CA 1
ATOM 738 C C . TYR A 1 90 ? 12.007 -5.444 -12.888 1.00 95.31 90 TYR A C 1
ATOM 740 O O . TYR A 1 90 ? 12.951 -5.351 -13.667 1.00 95.31 90 TYR A O 1
ATOM 748 N N . LEU A 1 91 ? 11.142 -4.444 -12.693 1.00 95.38 91 LEU A N 1
ATOM 749 C CA . LEU A 1 91 ? 11.203 -3.195 -13.452 1.00 95.38 91 LEU A CA 1
ATOM 750 C C . LEU A 1 91 ? 12.427 -2.356 -13.087 1.00 95.38 91 LEU A C 1
ATOM 752 O O . LEU A 1 91 ? 13.050 -1.785 -13.977 1.00 95.38 91 LEU A O 1
ATOM 756 N N . MET A 1 92 ? 12.813 -2.319 -11.811 1.00 93.12 92 MET A N 1
ATOM 757 C CA . MET A 1 92 ? 14.030 -1.621 -11.395 1.00 93.12 92 MET A CA 1
ATOM 758 C C . MET A 1 92 ? 15.292 -2.294 -11.945 1.00 93.12 92 MET A C 1
ATOM 760 O O . MET A 1 92 ? 16.165 -1.594 -12.450 1.00 93.12 92 MET A O 1
ATOM 764 N N . ASN A 1 93 ? 15.373 -3.627 -11.941 1.00 92.69 93 ASN A N 1
ATOM 765 C CA . ASN A 1 93 ? 16.491 -4.342 -12.567 1.00 92.69 93 ASN A CA 1
ATOM 766 C C . ASN A 1 93 ? 16.523 -4.117 -14.085 1.00 92.69 93 ASN A C 1
ATOM 768 O O . ASN A 1 93 ? 17.576 -3.831 -14.641 1.00 92.69 93 ASN A O 1
ATOM 772 N N . LEU A 1 94 ? 15.365 -4.133 -14.750 1.00 94.31 94 LEU A N 1
ATOM 773 C CA . LEU A 1 94 ? 15.281 -3.824 -16.178 1.00 94.31 94 LEU A CA 1
ATOM 774 C C . LEU A 1 94 ? 15.747 -2.391 -16.491 1.00 94.31 94 LEU A C 1
ATOM 776 O O . LEU A 1 94 ? 16.390 -2.156 -17.515 1.00 94.31 94 LEU A O 1
ATOM 780 N N . MET A 1 95 ? 15.446 -1.428 -15.616 1.00 91.19 95 MET A N 1
ATOM 781 C CA . MET A 1 95 ? 15.992 -0.069 -15.703 1.00 91.19 95 MET A CA 1
ATOM 782 C C . MET A 1 95 ? 17.513 -0.066 -15.544 1.00 91.19 95 MET A C 1
ATOM 784 O O . MET A 1 95 ? 18.196 0.612 -16.309 1.00 91.19 95 MET A O 1
ATOM 788 N N . ALA A 1 96 ? 18.033 -0.829 -14.581 1.00 90.69 96 ALA A N 1
ATOM 789 C CA . ALA A 1 96 ? 19.463 -0.956 -14.334 1.00 90.69 96 ALA A CA 1
ATOM 790 C C . ALA A 1 96 ? 20.206 -1.441 -15.579 1.00 90.69 96 ALA A C 1
ATOM 792 O O . ALA A 1 96 ? 21.147 -0.790 -16.026 1.00 90.69 96 ALA A O 1
ATOM 793 N N . ASP A 1 97 ? 19.698 -2.509 -16.191 1.00 92.56 97 ASP A N 1
ATOM 794 C CA . ASP A 1 97 ? 20.247 -3.083 -17.417 1.00 92.56 97 ASP A CA 1
ATOM 795 C C . ASP A 1 97 ? 20.153 -2.095 -18.588 1.00 92.56 97 ASP A C 1
ATOM 797 O O . ASP A 1 97 ? 21.109 -1.913 -19.339 1.00 92.56 97 ASP A O 1
ATOM 801 N N . THR A 1 98 ? 19.013 -1.407 -18.730 1.00 91.50 98 THR A N 1
ATOM 802 C CA . THR A 1 98 ? 18.774 -0.474 -19.846 1.00 91.50 98 THR A CA 1
ATOM 803 C C . THR A 1 98 ? 19.714 0.730 -19.808 1.00 91.50 98 THR A C 1
ATOM 805 O O . THR A 1 98 ? 20.186 1.178 -20.853 1.00 91.50 98 THR A O 1
ATOM 808 N N . PHE A 1 99 ? 19.983 1.272 -18.619 1.00 89.69 99 PHE A N 1
ATOM 809 C CA . PHE A 1 99 ? 20.852 2.440 -18.456 1.00 89.69 99 PHE A CA 1
ATOM 810 C C . PHE A 1 99 ? 22.289 2.083 -18.081 1.00 89.69 99 PHE A C 1
ATOM 812 O O . PHE A 1 99 ? 23.109 2.993 -17.967 1.00 89.69 99 PHE A O 1
ATOM 819 N N . ASN A 1 100 ? 22.588 0.788 -17.933 1.00 90.75 100 ASN A N 1
ATOM 820 C CA . ASN A 1 100 ? 23.850 0.270 -17.417 1.00 90.75 100 ASN A CA 1
ATOM 821 C C . ASN A 1 100 ? 24.253 0.974 -16.110 1.00 90.75 100 ASN A C 1
ATOM 823 O O . ASN A 1 100 ? 25.347 1.532 -16.010 1.00 90.75 100 ASN A O 1
ATOM 827 N N . ILE A 1 101 ? 23.328 0.993 -15.144 1.00 88.00 101 ILE A N 1
ATOM 828 C CA . ILE A 1 101 ? 23.538 1.610 -13.832 1.00 88.00 101 ILE A CA 1
ATOM 829 C C . ILE A 1 101 ? 23.578 0.579 -12.710 1.00 88.00 101 ILE A C 1
ATOM 831 O O . ILE A 1 101 ? 22.890 -0.442 -12.739 1.00 88.00 101 ILE A O 1
ATOM 835 N N . ASN A 1 102 ? 24.332 0.890 -11.665 1.00 88.19 102 ASN A N 1
ATOM 836 C CA . ASN A 1 102 ? 24.312 0.159 -10.415 1.00 88.19 102 ASN A CA 1
ATOM 837 C C . ASN A 1 102 ? 23.224 0.717 -9.491 1.00 88.19 102 ASN A C 1
ATOM 839 O O . ASN A 1 102 ? 23.354 1.800 -8.924 1.00 88.19 102 ASN A O 1
ATOM 843 N N . LEU A 1 103 ? 22.178 -0.074 -9.269 1.00 84.94 103 LEU A N 1
ATOM 844 C CA . LEU A 1 103 ? 21.086 0.250 -8.352 1.00 84.94 103 LEU A CA 1
ATOM 845 C C . LEU A 1 103 ? 21.523 0.446 -6.888 1.00 84.94 103 LEU A C 1
ATOM 847 O O . LEU A 1 103 ? 20.812 1.078 -6.113 1.00 84.94 103 LEU A O 1
ATOM 851 N N . SER A 1 104 ? 22.686 -0.070 -6.490 1.00 83.75 104 SER A N 1
ATOM 852 C CA . SER A 1 104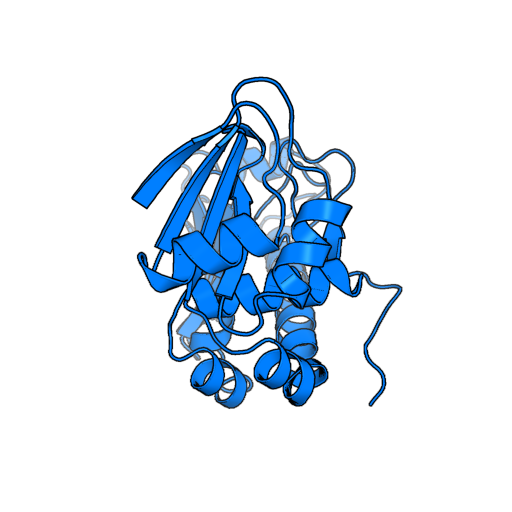 ? 23.267 0.183 -5.166 1.00 83.75 104 SER A CA 1
ATOM 853 C C . SER A 1 104 ? 23.996 1.531 -5.073 1.00 83.75 104 SER A C 1
ATOM 855 O O . SER A 1 104 ? 24.361 1.947 -3.973 1.00 83.75 104 SER A O 1
ATOM 857 N N . ASN A 1 105 ? 24.198 2.233 -6.194 1.00 85.06 105 ASN A N 1
ATOM 858 C CA . ASN A 1 105 ? 24.837 3.544 -6.254 1.00 85.06 105 ASN A CA 1
ATOM 859 C C . ASN A 1 105 ? 23.788 4.661 -6.374 1.00 85.06 105 ASN A C 1
ATOM 861 O O . ASN A 1 105 ? 23.138 4.837 -7.404 1.00 85.06 105 ASN A O 1
ATOM 865 N N . SER A 1 106 ? 23.652 5.477 -5.324 1.00 81.19 106 SER A N 1
ATOM 866 C CA . SER A 1 106 ? 22.601 6.503 -5.265 1.00 81.19 106 SER A CA 1
ATOM 867 C C . SER A 1 106 ? 22.851 7.631 -6.253 1.00 81.19 106 SER A C 1
ATOM 869 O O . SER A 1 106 ? 21.892 8.262 -6.684 1.00 81.19 106 SER A O 1
ATOM 871 N N . GLY A 1 107 ? 24.115 7.888 -6.608 1.00 82.62 107 GLY A N 1
ATOM 872 C CA . GLY A 1 107 ? 24.471 8.901 -7.599 1.00 82.62 107 GLY A CA 1
ATOM 873 C C . GLY A 1 107 ? 23.941 8.542 -8.984 1.00 82.62 107 GLY A C 1
ATOM 874 O O . GLY A 1 107 ? 23.305 9.366 -9.630 1.00 82.62 107 GLY A O 1
ATOM 875 N N . GLU A 1 108 ? 24.095 7.282 -9.391 1.00 85.19 108 GLU A N 1
ATOM 876 C CA . GLU A 1 108 ? 23.658 6.821 -10.714 1.00 85.19 108 GLU A CA 1
ATOM 877 C C . GLU A 1 108 ? 22.132 6.825 -10.858 1.00 85.19 108 GLU A C 1
ATOM 879 O O . GLU A 1 108 ? 21.598 7.218 -11.894 1.00 85.19 108 GLU A O 1
ATOM 884 N N . ILE A 1 109 ? 21.406 6.460 -9.797 1.00 81.38 109 ILE A N 1
ATOM 885 C CA . ILE A 1 109 ? 19.948 6.609 -9.772 1.00 81.38 109 ILE A CA 1
ATOM 886 C C . ILE A 1 109 ? 19.553 8.091 -9.762 1.00 81.38 109 ILE A C 1
ATOM 888 O O . ILE A 1 109 ? 18.600 8.484 -10.438 1.00 81.38 109 ILE A O 1
ATOM 892 N N . TYR A 1 110 ? 20.250 8.922 -8.982 1.00 81.06 110 TYR A N 1
ATOM 893 C CA . TYR A 1 110 ? 19.952 10.347 -8.884 1.00 81.06 110 TYR A CA 1
ATOM 894 C C . TYR A 1 110 ? 20.057 11.038 -10.246 1.00 81.06 110 TYR A C 1
ATOM 896 O O . TYR A 1 110 ? 19.149 11.788 -10.600 1.00 81.06 110 TYR A O 1
ATOM 904 N N . ASP A 1 111 ? 21.067 10.707 -11.051 1.00 80.25 111 ASP A N 1
ATOM 905 C CA . ASP A 1 111 ? 21.247 11.246 -12.404 1.00 80.25 111 ASP A CA 1
ATOM 906 C C . ASP A 1 111 ? 20.053 10.960 -13.331 1.00 80.25 111 ASP A C 1
ATOM 908 O O . ASP A 1 111 ? 19.693 11.789 -14.174 1.00 80.25 111 ASP A O 1
ATOM 912 N N . LEU A 1 112 ? 19.378 9.819 -13.148 1.00 78.38 112 LEU A N 1
ATOM 913 C CA . LEU A 1 112 ? 18.137 9.505 -13.863 1.00 78.38 112 LEU A CA 1
ATOM 914 C C . LEU A 1 112 ? 16.931 10.308 -13.349 1.00 78.38 112 LEU A C 1
ATOM 916 O O . LEU A 1 112 ? 16.008 10.595 -14.113 1.00 78.38 112 LEU A O 1
ATOM 920 N N . LYS A 1 113 ? 16.929 10.687 -12.065 1.00 78.19 113 LYS A N 1
ATOM 921 C CA . LYS A 1 113 ? 15.839 11.438 -11.418 1.00 78.19 113 LYS A CA 1
ATOM 922 C C . LYS A 1 113 ? 15.887 12.943 -11.672 1.00 78.19 113 LYS A C 1
ATOM 924 O O . LYS A 1 113 ? 14.881 13.609 -11.419 1.00 78.19 113 LYS A O 1
ATOM 929 N N . ILE A 1 114 ? 17.014 13.499 -12.127 1.00 77.69 114 ILE A N 1
ATOM 930 C CA . ILE A 1 114 ? 17.167 14.950 -12.303 1.00 77.69 114 ILE A CA 1
ATOM 931 C C . ILE A 1 114 ? 16.077 15.484 -13.240 1.00 77.69 114 ILE A C 1
ATOM 933 O O . ILE A 1 114 ? 15.985 15.120 -14.415 1.00 77.69 114 ILE A O 1
ATOM 937 N N . ASN A 1 115 ? 15.253 16.388 -12.702 1.00 61.25 115 ASN A N 1
ATOM 938 C CA . ASN A 1 115 ? 14.228 17.099 -13.458 1.00 61.25 115 ASN A CA 1
ATOM 939 C C . ASN A 1 115 ? 14.875 17.786 -14.669 1.00 61.25 115 ASN A C 1
ATOM 941 O O . ASN A 1 115 ? 15.773 18.607 -14.483 1.00 61.25 115 ASN A O 1
ATOM 945 N N . ARG A 1 116 ? 14.363 17.504 -15.878 1.00 59.44 116 ARG A N 1
ATOM 946 C CA . ARG A 1 116 ? 14.883 17.967 -17.191 1.00 59.44 116 ARG A CA 1
ATOM 947 C C . ARG A 1 116 ? 16.069 17.183 -17.764 1.00 59.44 116 ARG A C 1
ATOM 949 O O . ARG A 1 116 ? 16.604 17.594 -18.787 1.00 59.44 116 ARG A O 1
ATOM 956 N N . SER A 1 117 ? 16.456 16.063 -17.162 1.00 68.19 117 SER A N 1
ATOM 957 C CA . SER A 1 117 ? 17.253 15.066 -17.877 1.00 68.19 117 SER A CA 1
ATOM 958 C C . SER A 1 117 ? 16.395 14.437 -18.976 1.00 68.19 117 SER A C 1
ATOM 960 O O . SER A 1 117 ? 15.260 14.032 -18.711 1.00 68.19 117 SER A O 1
ATOM 962 N N . ASP A 1 118 ? 16.944 14.270 -20.179 1.00 76.38 118 ASP A N 1
ATOM 963 C CA . ASP A 1 118 ? 16.300 13.493 -21.252 1.00 76.38 118 ASP A CA 1
ATOM 964 C C . ASP A 1 118 ? 16.043 12.032 -20.835 1.00 76.38 118 ASP A C 1
ATOM 966 O O . ASP A 1 118 ? 15.262 11.325 -21.465 1.00 76.38 118 ASP A O 1
ATOM 970 N N . LYS A 1 119 ? 16.668 11.579 -19.738 1.00 81.00 119 LYS A N 1
ATOM 971 C CA . LYS A 1 119 ? 16.504 10.239 -19.169 1.00 81.00 119 LYS A CA 1
ATOM 972 C C . LYS A 1 119 ? 15.417 10.147 -18.099 1.00 81.00 119 LYS A C 1
ATOM 974 O O . LYS A 1 119 ? 15.122 9.038 -17.663 1.00 81.00 119 LYS A O 1
ATOM 979 N N . GLN A 1 120 ? 14.794 11.258 -17.690 1.00 88.25 120 GLN A N 1
ATOM 980 C CA . GLN A 1 120 ? 13.774 11.265 -16.630 1.00 88.25 120 GLN A CA 1
ATOM 981 C C . GLN A 1 120 ? 12.517 10.466 -17.013 1.00 88.25 120 GLN A C 1
ATOM 983 O O . GLN A 1 120 ? 11.796 9.959 -16.149 1.00 88.25 120 GLN A O 1
ATOM 988 N N . ARG A 1 121 ? 12.226 10.375 -18.313 1.00 92.00 121 ARG A N 1
ATOM 989 C CA . ARG A 1 121 ? 11.045 9.708 -18.868 1.00 92.00 121 ARG A CA 1
ATOM 990 C C . ARG A 1 121 ? 11.440 8.972 -20.128 1.00 92.00 121 ARG A C 1
ATOM 992 O O . ARG A 1 121 ? 12.236 9.487 -20.903 1.00 92.00 121 ARG A O 1
ATOM 999 N N . GLY A 1 122 ? 10.813 7.839 -20.392 1.00 93.06 122 GLY A N 1
ATOM 1000 C CA . GLY A 1 122 ? 11.084 7.122 -21.628 1.00 93.06 122 GLY A CA 1
ATOM 1001 C C . GLY A 1 122 ? 10.342 5.807 -21.720 1.00 93.06 122 GLY A C 1
ATOM 1002 O O . GLY A 1 122 ? 9.308 5.611 -21.080 1.00 93.06 122 GLY A O 1
ATOM 1003 N N . SER A 1 123 ? 10.888 4.911 -22.534 1.00 94.19 123 SER A N 1
ATOM 1004 C CA . SER A 1 123 ? 10.467 3.520 -22.612 1.00 94.19 123 SER A CA 1
ATOM 1005 C C . SER A 1 123 ? 11.670 2.626 -22.366 1.00 94.19 123 SER A C 1
ATOM 1007 O O . SER A 1 123 ? 12.737 2.865 -22.923 1.00 94.19 123 SER A O 1
ATOM 1009 N N . ILE A 1 124 ? 11.475 1.579 -21.577 1.00 93.69 124 ILE A N 1
ATOM 1010 C CA . ILE A 1 124 ? 12.375 0.427 -21.510 1.00 93.69 124 ILE A CA 1
ATOM 1011 C C . ILE A 1 124 ? 11.725 -0.724 -22.270 1.00 93.69 124 ILE A C 1
ATOM 1013 O O . ILE A 1 124 ? 10.507 -0.705 -22.439 1.00 93.69 124 ILE A O 1
ATOM 1017 N N . ASN A 1 125 ? 12.545 -1.637 -22.803 1.00 93.44 125 ASN A N 1
ATOM 1018 C CA . ASN A 1 125 ? 12.190 -2.879 -23.519 1.00 93.44 125 ASN A CA 1
ATOM 1019 C C . ASN A 1 125 ? 11.060 -2.825 -24.582 1.00 93.44 125 ASN A C 1
ATOM 1021 O O . ASN A 1 125 ? 10.559 -3.870 -24.988 1.00 93.44 125 ASN A O 1
ATOM 1025 N N . GLY A 1 126 ? 10.646 -1.637 -25.032 1.00 92.56 126 GLY A N 1
ATOM 1026 C CA . GLY A 1 126 ? 9.512 -1.440 -25.943 1.00 92.56 126 GLY A CA 1
ATOM 1027 C C . GLY A 1 126 ? 8.125 -1.688 -25.329 1.00 92.56 126 GLY A C 1
ATOM 1028 O O . GLY A 1 126 ? 7.121 -1.444 -25.996 1.00 92.56 126 GLY A O 1
ATOM 1029 N N . GLU A 1 127 ? 8.036 -2.138 -24.075 1.00 95.88 127 GLU A N 1
ATOM 1030 C CA . GLU A 1 127 ? 6.769 -2.443 -23.406 1.00 95.88 127 GLU A CA 1
ATOM 1031 C C . GLU A 1 127 ? 6.444 -1.400 -22.335 1.00 95.88 127 GLU A C 1
ATOM 1033 O O . GLU A 1 127 ? 5.319 -0.898 -22.278 1.00 95.88 127 GLU A O 1
ATOM 1038 N N . TRP A 1 128 ? 7.418 -1.036 -21.504 1.00 97.88 128 TRP A N 1
ATOM 1039 C CA . TRP A 1 128 ? 7.176 -0.226 -20.315 1.00 97.88 128 TRP A CA 1
ATOM 1040 C C . TRP A 1 128 ? 7.579 1.221 -20.530 1.00 97.88 128 TRP A C 1
ATOM 1042 O O . TRP A 1 128 ? 8.743 1.526 -20.776 1.00 97.88 128 TRP A O 1
ATOM 1052 N N . LYS A 1 129 ? 6.618 2.131 -20.370 1.00 97.38 129 LYS A N 1
ATOM 1053 C CA . LYS A 1 129 ? 6.913 3.555 -20.210 1.00 97.38 129 LYS A CA 1
ATOM 1054 C C . LYS A 1 129 ? 7.273 3.821 -18.762 1.00 97.38 129 LYS A C 1
ATOM 1056 O O . LYS A 1 129 ? 6.596 3.294 -17.884 1.00 97.38 129 LYS A O 1
ATOM 1061 N N . TYR A 1 130 ? 8.275 4.655 -18.523 1.00 95.88 130 TYR A N 1
ATOM 1062 C CA . TYR A 1 130 ? 8.695 5.023 -17.176 1.00 95.88 130 TYR A CA 1
ATOM 1063 C C . TYR A 1 130 ? 8.752 6.543 -16.991 1.00 95.88 130 TYR A C 1
ATOM 1065 O O . TYR A 1 130 ? 8.917 7.299 -17.955 1.00 95.88 130 TYR A O 1
ATOM 1073 N N . HIS A 1 131 ? 8.624 6.992 -15.744 1.00 93.88 131 HIS A N 1
ATOM 1074 C CA . HIS A 1 131 ? 8.805 8.387 -15.353 1.00 93.88 131 HIS A CA 1
ATOM 1075 C C . HIS A 1 131 ? 9.300 8.482 -13.910 1.00 93.88 131 HIS A C 1
ATOM 1077 O O . HIS A 1 131 ? 8.573 8.142 -12.976 1.00 93.88 131 HIS A O 1
ATOM 1083 N N . PHE A 1 132 ? 10.506 9.019 -13.736 1.00 91.12 132 PHE A N 1
ATOM 1084 C CA . PHE A 1 132 ? 11.055 9.371 -12.432 1.00 91.12 132 PHE A CA 1
ATOM 1085 C C . PHE A 1 132 ? 10.430 10.656 -11.882 1.00 91.12 132 PHE A C 1
ATOM 1087 O O . PHE A 1 132 ? 10.399 11.687 -12.558 1.00 91.12 132 PHE A O 1
ATOM 1094 N N . HIS A 1 133 ? 9.992 10.619 -10.626 1.00 87.56 133 HIS A N 1
ATOM 1095 C CA . HIS A 1 133 ? 9.413 11.762 -9.917 1.00 87.56 133 HIS A CA 1
ATOM 1096 C C . HIS A 1 133 ? 9.713 11.675 -8.423 1.00 87.56 133 HIS A C 1
ATOM 1098 O O . HIS A 1 133 ? 9.758 10.585 -7.869 1.00 87.56 133 HIS A O 1
ATOM 1104 N N . GLY A 1 134 ? 9.849 12.815 -7.736 1.00 84.69 134 GLY A N 1
ATOM 1105 C CA . GLY A 1 134 ? 10.023 12.861 -6.277 1.00 84.69 134 GLY A CA 1
ATOM 1106 C C . GLY A 1 134 ? 10.943 11.752 -5.742 1.00 84.69 134 GLY A C 1
ATOM 1107 O O . GLY A 1 134 ? 12.102 11.639 -6.148 1.00 84.69 134 GLY A O 1
ATOM 1108 N N . LYS A 1 135 ? 10.400 10.889 -4.870 1.00 82.88 135 LYS A N 1
ATOM 1109 C CA . LYS A 1 135 ? 11.112 9.716 -4.342 1.00 82.88 135 LYS A CA 1
ATOM 1110 C C . LYS A 1 135 ? 10.933 8.408 -5.138 1.00 82.88 135 LYS A C 1
ATOM 1112 O O . LYS A 1 135 ? 11.622 7.451 -4.806 1.00 82.88 135 LYS A O 1
ATOM 1117 N N . GLY A 1 136 ? 10.152 8.361 -6.216 1.00 89.38 136 GLY A N 1
ATOM 1118 C CA . GLY A 1 136 ? 9.820 7.123 -6.936 1.00 89.38 136 GLY A CA 1
ATOM 1119 C C . GLY A 1 136 ? 10.068 7.127 -8.449 1.00 89.38 136 GLY A C 1
ATOM 1120 O O . GLY A 1 136 ? 10.647 8.058 -9.022 1.00 89.38 136 GLY A O 1
ATOM 1121 N N . CYS A 1 137 ? 9.636 6.043 -9.084 1.00 92.44 137 CYS A N 1
ATOM 1122 C CA . CYS A 1 137 ? 9.543 5.884 -10.528 1.00 92.44 137 CYS A CA 1
ATOM 1123 C C . CYS A 1 137 ? 8.248 5.146 -10.870 1.00 92.44 137 CYS A C 1
ATOM 1125 O O . CYS A 1 137 ? 8.020 4.019 -10.425 1.00 92.44 137 CYS A O 1
ATOM 1127 N N . SER A 1 138 ? 7.421 5.784 -11.689 1.00 95.69 138 SER A N 1
ATOM 1128 C CA . SER A 1 138 ? 6.200 5.180 -12.210 1.00 95.69 138 SER A CA 1
ATOM 1129 C C . SER A 1 138 ? 6.473 4.424 -13.502 1.00 95.69 138 SER A C 1
ATOM 1131 O O . SER A 1 138 ? 7.267 4.865 -14.332 1.00 95.69 138 SER A O 1
ATOM 1133 N N . PHE A 1 139 ? 5.771 3.311 -13.685 1.00 97.56 139 PHE A N 1
ATOM 1134 C CA . PHE A 1 139 ? 5.825 2.443 -14.848 1.00 97.56 139 PHE A CA 1
ATOM 1135 C C . PHE A 1 139 ? 4.416 2.174 -15.370 1.00 97.56 139 PHE A C 1
ATOM 1137 O O 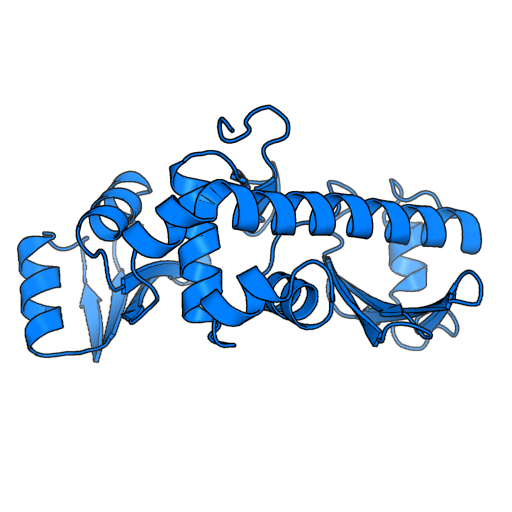. PHE A 1 139 ? 3.490 1.927 -14.595 1.00 97.56 139 PHE A O 1
ATOM 1144 N N . ILE A 1 140 ? 4.253 2.200 -16.692 1.00 98.25 140 ILE A N 1
ATOM 1145 C CA . ILE A 1 140 ? 2.995 1.872 -17.368 1.00 98.25 140 ILE A CA 1
ATOM 1146 C C . ILE A 1 140 ? 3.285 0.917 -18.516 1.00 98.25 140 ILE A C 1
ATOM 1148 O O . ILE A 1 140 ? 4.007 1.272 -19.452 1.00 98.25 140 ILE A O 1
ATOM 1152 N N . SER A 1 141 ? 2.686 -0.271 -18.474 1.00 97.94 141 SER A N 1
ATOM 1153 C CA . SER A 1 141 ? 2.753 -1.205 -19.596 1.00 97.94 141 SER A CA 1
ATOM 1154 C C . SER A 1 141 ? 1.959 -0.652 -20.777 1.00 97.94 141 SER A C 1
ATOM 1156 O O . SER A 1 141 ? 0.790 -0.270 -20.663 1.00 97.94 141 SER A O 1
ATOM 1158 N N . SER A 1 142 ? 2.586 -0.614 -21.946 1.00 96.25 142 SER A N 1
ATOM 1159 C CA . SER A 1 142 ? 1.959 -0.130 -23.173 1.00 96.25 142 SER A CA 1
ATOM 1160 C C . SER A 1 142 ? 0.866 -1.078 -23.665 1.00 96.25 142 SER A C 1
ATOM 1162 O O . SER A 1 142 ? -0.119 -0.591 -24.229 1.00 96.25 142 SER A O 1
ATOM 1164 N N . SER A 1 143 ? 1.008 -2.383 -23.409 1.00 95.88 143 SER A N 1
ATOM 1165 C CA . SER A 1 143 ? 0.084 -3.438 -23.836 1.00 95.88 143 SER A CA 1
ATOM 1166 C C . SER A 1 143 ? -1.103 -3.593 -22.883 1.00 95.88 143 SER A C 1
ATOM 1168 O O . SER A 1 143 ? -2.244 -3.555 -23.332 1.00 95.88 143 SER A O 1
ATOM 1170 N N . THR A 1 144 ? -0.857 -3.706 -21.575 1.00 96.94 144 THR A N 1
ATOM 1171 C CA . THR A 1 144 ? -1.909 -4.014 -20.585 1.00 96.94 144 THR A CA 1
ATOM 1172 C C . THR A 1 144 ? -2.441 -2.794 -19.845 1.00 96.94 144 THR A C 1
ATOM 1174 O O . THR A 1 144 ? -3.454 -2.891 -19.162 1.00 96.94 144 THR A O 1
ATOM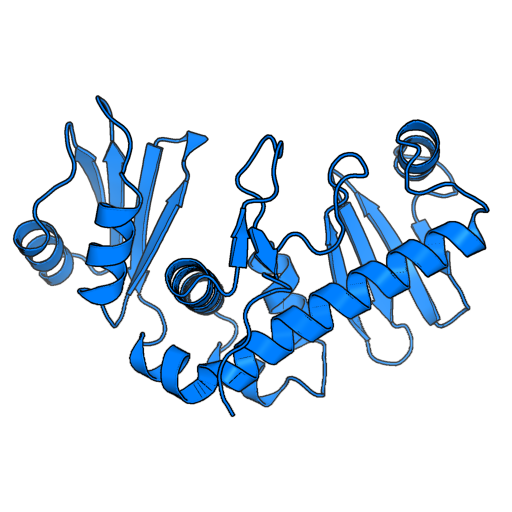 1177 N N . LYS A 1 145 ? -1.761 -1.645 -19.949 1.00 97.62 145 LYS A N 1
ATOM 1178 C CA . LYS A 1 145 ? -2.005 -0.447 -19.123 1.00 97.62 145 LYS A CA 1
ATOM 1179 C C . LYS A 1 145 ? -1.813 -0.674 -17.620 1.00 97.62 145 LYS A C 1
ATOM 1181 O O . LYS A 1 145 ? -2.172 0.204 -16.837 1.00 97.62 145 LYS A O 1
ATOM 1186 N N . GLN A 1 146 ? -1.190 -1.790 -17.228 1.00 97.88 146 GLN A N 1
ATOM 1187 C CA . GLN A 1 146 ? -0.776 -2.031 -15.850 1.00 97.88 146 GLN A CA 1
ATOM 1188 C C . GLN A 1 146 ? 0.106 -0.879 -15.367 1.00 97.88 146 GLN A C 1
ATOM 1190 O O . GLN A 1 146 ? 1.071 -0.513 -16.041 1.00 97.88 146 GLN A O 1
ATOM 1195 N N . PHE A 1 147 ? -0.240 -0.324 -14.209 1.00 97.81 147 PHE A N 1
ATOM 1196 C CA . PHE A 1 147 ? 0.460 0.777 -13.564 1.00 97.81 147 PHE A CA 1
ATOM 1197 C C . PHE A 1 147 ? 1.185 0.273 -12.318 1.00 97.81 147 PHE A C 1
ATOM 1199 O O . PHE A 1 147 ? 0.617 -0.466 -11.518 1.00 97.81 147 PHE A O 1
ATOM 1206 N N . LEU A 1 148 ? 2.415 0.728 -12.116 1.00 96.06 148 LEU A N 1
ATOM 1207 C CA . LEU A 1 148 ? 3.167 0.524 -10.884 1.00 96.06 148 LEU A CA 1
ATOM 1208 C C . LEU A 1 148 ? 3.896 1.822 -10.537 1.00 96.06 148 LEU A C 1
ATOM 1210 O O . LEU A 1 148 ? 4.464 2.446 -11.425 1.00 96.06 148 LEU A O 1
ATOM 1214 N N . ASP A 1 149 ? 3.914 2.215 -9.269 1.00 95.19 149 ASP A N 1
ATOM 1215 C CA . ASP A 1 149 ? 4.770 3.300 -8.781 1.00 95.19 149 ASP A CA 1
ATOM 1216 C C . ASP A 1 149 ? 5.707 2.729 -7.723 1.00 95.19 149 ASP A C 1
ATOM 1218 O O . ASP A 1 149 ? 5.263 2.232 -6.686 1.00 95.19 149 ASP A O 1
ATOM 1222 N N . VAL A 1 150 ? 7.000 2.710 -8.041 1.00 92.69 150 VAL A N 1
ATOM 1223 C CA . VAL A 1 150 ? 8.035 2.120 -7.198 1.00 92.69 150 VAL A CA 1
ATOM 1224 C C . VAL A 1 150 ? 8.711 3.229 -6.423 1.00 92.69 150 VAL A C 1
ATOM 1226 O O . VAL A 1 150 ? 9.373 4.093 -7.000 1.00 92.69 150 VAL A O 1
ATOM 1229 N N . GLN A 1 151 ? 8.597 3.179 -5.101 1.00 88.94 151 GLN A N 1
ATOM 1230 C CA . GLN A 1 151 ? 9.387 4.045 -4.239 1.00 88.94 151 GLN A CA 1
ATOM 1231 C C . GLN A 1 151 ? 10.846 3.587 -4.250 1.00 88.94 151 GLN A C 1
ATOM 1233 O O . GLN A 1 151 ? 11.144 2.400 -4.112 1.00 88.94 151 GLN A O 1
ATOM 1238 N N . ILE A 1 152 ? 11.755 4.542 -4.430 1.00 84.06 152 ILE A N 1
ATOM 1239 C CA . ILE A 1 152 ? 13.194 4.305 -4.504 1.00 84.06 152 ILE A CA 1
ATOM 1240 C C . ILE A 1 152 ? 13.808 4.890 -3.235 1.00 84.06 152 ILE A C 1
ATOM 1242 O O . ILE A 1 152 ? 14.134 6.081 -3.178 1.00 84.06 152 ILE A O 1
ATOM 1246 N N . ILE A 1 153 ? 13.933 4.063 -2.199 1.00 74.06 153 ILE A N 1
ATOM 1247 C CA . ILE A 1 153 ? 14.444 4.489 -0.894 1.00 74.06 153 ILE A CA 1
ATOM 1248 C C . ILE A 1 153 ? 15.949 4.256 -0.842 1.00 74.06 153 ILE A C 1
ATOM 1250 O O . ILE A 1 153 ? 16.377 3.167 -0.478 1.00 74.06 153 ILE A O 1
ATOM 1254 N N . ASN A 1 154 ? 16.743 5.277 -1.178 1.00 64.00 154 ASN A N 1
ATOM 1255 C CA . ASN A 1 154 ? 18.194 5.343 -0.930 1.00 64.00 154 ASN A CA 1
ATOM 1256 C C . ASN A 1 154 ? 18.960 4.020 -1.161 1.00 64.00 154 ASN A C 1
ATOM 1258 O O . ASN A 1 154 ? 19.877 3.698 -0.410 1.00 64.00 154 ASN A O 1
ATOM 1262 N N . ASN A 1 155 ? 18.575 3.258 -2.189 1.00 65.25 155 ASN A N 1
ATOM 1263 C CA . ASN A 1 155 ? 19.174 1.980 -2.582 1.00 65.25 155 ASN A CA 1
ATOM 1264 C C . ASN A 1 155 ? 19.019 0.819 -1.578 1.00 65.25 155 ASN A C 1
ATOM 1266 O O . ASN A 1 155 ? 19.726 -0.179 -1.700 1.00 65.25 155 ASN A O 1
ATOM 1270 N N . LEU A 1 156 ? 18.138 0.945 -0.582 1.00 63.69 156 LEU A N 1
ATOM 1271 C CA . LEU A 1 156 ? 17.942 -0.070 0.456 1.00 63.69 156 LEU A CA 1
ATOM 1272 C C . LEU A 1 156 ? 17.007 -1.192 0.002 1.00 63.69 156 LEU A C 1
ATOM 1274 O O . LEU A 1 156 ? 17.309 -2.359 0.223 1.00 63.69 156 LEU A O 1
ATOM 1278 N N . GLU A 1 157 ? 15.873 -0.848 -0.607 1.00 76.50 157 GLU A N 1
ATOM 1279 C CA . GLU A 1 157 ? 14.839 -1.814 -0.984 1.00 76.50 157 GLU A CA 1
ATOM 1280 C C . GLU A 1 157 ? 13.918 -1.220 -2.055 1.00 76.50 157 GLU A C 1
ATOM 1282 O O . GLU A 1 157 ? 13.701 -0.002 -2.111 1.00 76.50 157 GLU A O 1
ATOM 1287 N N . TYR A 1 158 ? 13.360 -2.096 -2.889 1.00 81.19 158 TYR A N 1
ATOM 1288 C CA . TYR A 1 158 ? 12.314 -1.760 -3.850 1.00 81.19 158 TYR A CA 1
ATOM 1289 C C . TYR A 1 158 ? 11.016 -2.427 -3.406 1.00 81.19 158 TYR A C 1
ATOM 1291 O O . TYR A 1 158 ? 11.028 -3.493 -2.808 1.00 81.19 158 TYR A O 1
ATOM 1299 N N . GLY A 1 159 ? 9.872 -1.811 -3.685 1.00 79.44 159 GLY A N 1
ATOM 1300 C CA . GLY A 1 159 ? 8.594 -2.381 -3.250 1.00 79.44 159 GLY A CA 1
ATOM 1301 C C . GLY A 1 159 ? 8.158 -1.973 -1.839 1.00 79.44 159 GLY A C 1
ATOM 1302 O O . GLY A 1 159 ? 7.310 -2.649 -1.258 1.00 79.44 159 GLY A O 1
ATOM 1303 N N . GLU A 1 160 ? 8.672 -0.850 -1.312 1.00 88.94 160 GLU A N 1
ATOM 1304 C CA . GLU A 1 160 ? 7.980 -0.126 -0.234 1.00 88.94 160 GLU A CA 1
ATOM 1305 C C . GLU A 1 160 ? 6.522 0.092 -0.639 1.00 88.94 160 GLU A C 1
ATOM 1307 O O . GLU A 1 160 ? 6.212 0.560 -1.741 1.00 88.94 160 GLU A O 1
ATOM 1312 N N . LEU A 1 161 ? 5.633 -0.270 0.276 1.00 89.75 161 LEU A N 1
ATOM 1313 C CA . LEU A 1 161 ? 4.204 -0.185 0.090 1.00 89.75 161 LEU A CA 1
ATOM 1314 C C . LEU A 1 161 ? 3.720 1.213 0.453 1.00 89.75 161 LEU A C 1
ATOM 1316 O O . LEU A 1 161 ? 3.764 1.637 1.605 1.00 89.75 161 LEU A O 1
ATOM 1320 N N . ASP A 1 162 ? 3.191 1.887 -0.556 1.00 88.94 162 ASP A N 1
ATOM 1321 C CA . ASP A 1 162 ? 2.351 3.066 -0.419 1.00 88.94 162 ASP A CA 1
ATOM 1322 C C . ASP A 1 162 ? 0.909 2.686 -0.787 1.00 88.94 162 ASP A C 1
ATOM 1324 O O . ASP A 1 162 ? 0.667 1.992 -1.780 1.00 88.94 162 ASP A O 1
ATOM 1328 N N . THR A 1 163 ? -0.057 3.139 0.012 1.00 92.56 163 THR A N 1
ATOM 1329 C CA . THR A 1 163 ? -1.471 2.756 -0.117 1.00 92.56 163 THR A CA 1
ATOM 1330 C C . THR A 1 163 ? -2.042 3.096 -1.489 1.00 92.56 163 THR A C 1
ATOM 1332 O O . THR A 1 163 ? -2.741 2.276 -2.086 1.00 92.56 163 THR A O 1
ATOM 1335 N N . TYR A 1 164 ? -1.733 4.280 -2.023 1.00 92.06 164 TYR A N 1
ATOM 1336 C CA . TYR A 1 164 ? -2.216 4.689 -3.341 1.00 92.06 164 TYR A CA 1
ATOM 1337 C C . TYR A 1 164 ? -1.581 3.842 -4.448 1.00 92.06 164 TYR A C 1
ATOM 1339 O O . TYR A 1 164 ? -2.277 3.329 -5.327 1.00 92.06 164 TYR A O 1
ATOM 1347 N N . SER A 1 165 ? -0.264 3.664 -4.377 1.00 92.94 165 SER A N 1
ATOM 1348 C CA . SER A 1 165 ? 0.530 2.949 -5.377 1.00 92.94 165 SER A CA 1
ATOM 1349 C C . SER A 1 165 ? 0.125 1.476 -5.474 1.00 92.94 165 SER A C 1
ATOM 1351 O O . SER A 1 165 ? -0.098 0.965 -6.575 1.00 92.94 165 SER A O 1
ATOM 1353 N N . LEU A 1 166 ? -0.054 0.810 -4.329 1.00 96.12 166 LEU A N 1
ATOM 1354 C CA . LEU A 1 166 ? -0.503 -0.580 -4.265 1.00 96.12 166 LEU A CA 1
ATOM 1355 C C . LEU A 1 166 ? -1.948 -0.735 -4.757 1.00 96.12 166 LEU A C 1
ATOM 1357 O O . LEU A 1 166 ? -2.225 -1.627 -5.559 1.00 96.12 166 LEU A O 1
ATOM 1361 N N . MET A 1 167 ? -2.862 0.147 -4.333 1.00 96.94 167 MET A N 1
ATOM 1362 C CA . MET A 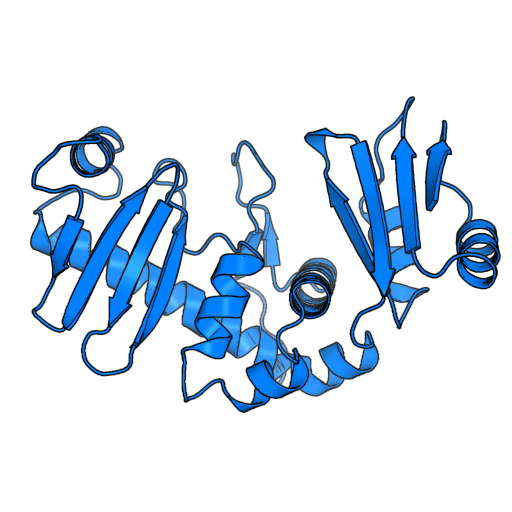1 167 ? -4.256 0.105 -4.789 1.00 96.94 167 MET A CA 1
ATOM 1363 C C . MET A 1 167 ? -4.339 0.242 -6.311 1.00 96.94 167 MET A C 1
ATOM 1365 O O . MET A 1 167 ? -5.015 -0.544 -6.973 1.00 96.94 167 MET A O 1
ATOM 1369 N N . LYS A 1 168 ? -3.605 1.201 -6.881 1.00 97.06 168 LYS A N 1
ATOM 1370 C CA . LYS A 1 168 ? -3.599 1.446 -8.324 1.00 97.06 168 LYS A CA 1
ATOM 1371 C C . LYS A 1 168 ? -2.980 0.295 -9.112 1.00 97.06 168 LYS A C 1
ATOM 1373 O O . LYS A 1 168 ? -3.465 -0.037 -10.194 1.00 97.06 168 LYS A O 1
ATOM 1378 N N . PHE A 1 169 ? -1.953 -0.355 -8.569 1.00 98.00 169 PHE A N 1
ATOM 1379 C CA . PHE A 1 169 ? -1.419 -1.587 -9.146 1.00 98.00 169 PHE A CA 1
ATOM 1380 C C . PHE A 1 169 ? -2.471 -2.698 -9.185 1.00 98.00 169 PHE A C 1
ATOM 1382 O O . PHE A 1 169 ? -2.686 -3.292 -10.239 1.00 98.00 169 PHE A O 1
ATOM 1389 N N . ILE A 1 170 ? -3.177 -2.940 -8.078 1.00 98.19 170 ILE A N 1
ATOM 1390 C CA . ILE A 1 170 ? -4.242 -3.953 -8.006 1.00 98.19 170 ILE A CA 1
ATOM 1391 C C . ILE A 1 170 ? -5.352 -3.651 -9.024 1.00 98.19 170 ILE A C 1
ATOM 1393 O O . ILE A 1 170 ? -5.747 -4.537 -9.776 1.00 98.19 170 ILE A O 1
ATOM 1397 N N . GLN A 1 171 ? -5.792 -2.394 -9.110 1.00 97.75 171 GLN A N 1
ATOM 1398 C CA . GLN A 1 171 ? -6.840 -1.945 -10.038 1.00 97.75 171 GLN A CA 1
ATOM 1399 C C . GLN A 1 171 ? -6.476 -2.112 -11.515 1.00 97.75 171 GLN A C 1
ATOM 1401 O O . GLN A 1 171 ? -7.346 -2.333 -12.351 1.00 97.75 171 GLN A O 1
ATOM 1406 N N . THR A 1 172 ? -5.195 -1.974 -11.851 1.00 97.94 172 THR A N 1
ATOM 1407 C CA . THR A 1 172 ? -4.712 -2.015 -13.241 1.00 97.94 172 THR A CA 1
ATOM 1408 C C . THR A 1 172 ? -4.125 -3.371 -13.629 1.00 97.94 172 THR A C 1
ATOM 1410 O O . THR A 1 172 ? -3.594 -3.527 -14.727 1.00 97.94 172 THR A O 1
ATOM 1413 N N . THR A 1 173 ? -4.219 -4.370 -12.748 1.00 98.00 173 THR A N 1
ATOM 1414 C CA . THR A 1 173 ? -3.702 -5.718 -12.985 1.00 98.00 173 THR A CA 1
ATOM 1415 C C . THR A 1 173 ? -4.856 -6.702 -13.125 1.00 98.00 173 THR A C 1
ATOM 1417 O O . THR A 1 173 ? -5.483 -7.067 -12.135 1.00 98.00 173 THR A O 1
ATOM 1420 N N . GLU A 1 174 ? -5.099 -7.194 -14.343 1.00 96.75 174 GLU A N 1
ATOM 1421 C CA . GLU A 1 174 ? -6.252 -8.063 -14.647 1.00 96.75 174 GLU A CA 1
ATOM 1422 C C . GLU A 1 174 ? -6.334 -9.299 -13.738 1.00 96.75 174 GLU A C 1
ATOM 1424 O O . GLU A 1 174 ? -7.401 -9.645 -13.237 1.00 96.75 174 GLU A O 1
ATOM 1429 N N . SER A 1 175 ? -5.196 -9.934 -13.439 1.00 97.44 175 SER A N 1
ATOM 1430 C CA . SER A 1 175 ? -5.158 -11.111 -12.564 1.00 97.44 175 SER A CA 1
ATOM 1431 C C . SER A 1 175 ? -5.538 -10.823 -11.104 1.00 97.44 175 SER A C 1
ATOM 1433 O O . SER A 1 175 ? -5.642 -11.761 -10.322 1.00 97.44 175 SER A O 1
ATOM 1435 N N . LEU A 1 176 ? -5.700 -9.552 -10.714 1.00 97.94 176 LEU A N 1
ATOM 1436 C CA . LEU A 1 176 ? -6.040 -9.105 -9.357 1.00 97.94 176 LEU A CA 1
ATOM 1437 C C . LEU A 1 176 ? -7.438 -8.477 -9.267 1.00 97.94 176 LEU A C 1
ATOM 1439 O O . LEU A 1 176 ? -7.797 -7.908 -8.234 1.00 97.94 176 LEU A O 1
ATOM 1443 N N . ARG A 1 177 ? -8.251 -8.606 -10.324 1.00 97.31 177 ARG A N 1
ATOM 1444 C CA . ARG A 1 177 ? -9.582 -7.991 -10.427 1.00 97.31 177 ARG A CA 1
ATOM 1445 C C . ARG A 1 177 ? -10.515 -8.342 -9.267 1.00 97.31 177 ARG A C 1
ATOM 1447 O O . ARG A 1 177 ? -11.271 -7.486 -8.821 1.00 97.31 177 ARG A O 1
ATOM 1454 N N . GLU A 1 178 ? -10.449 -9.569 -8.755 1.00 98.19 178 GLU A N 1
ATOM 1455 C CA . GLU A 1 178 ? -11.248 -9.993 -7.598 1.00 98.19 178 GLU A CA 1
ATOM 1456 C C . GLU A 1 178 ? -10.917 -9.163 -6.350 1.00 98.19 178 GLU A C 1
ATOM 1458 O O . GLU A 1 178 ? -11.805 -8.564 -5.747 1.00 98.19 178 GLU A O 1
ATOM 1463 N N . MET A 1 179 ? -9.629 -9.026 -6.021 1.00 98.56 179 MET A N 1
ATOM 1464 C CA . MET A 1 179 ? -9.186 -8.207 -4.888 1.00 98.56 179 MET A CA 1
ATOM 1465 C C . MET A 1 179 ? -9.502 -6.727 -5.112 1.00 98.56 179 MET A C 1
ATOM 1467 O O . MET A 1 179 ? -9.933 -6.042 -4.185 1.00 98.56 179 MET A O 1
ATOM 1471 N N . SER A 1 180 ? -9.374 -6.240 -6.352 1.00 98.06 180 SER A N 1
ATOM 1472 C CA . SER A 1 180 ? -9.802 -4.885 -6.717 1.00 98.06 180 SER A CA 1
ATOM 1473 C C . SER A 1 180 ? -11.293 -4.660 -6.448 1.00 98.06 180 SER A C 1
ATOM 1475 O O . SER A 1 180 ? -11.669 -3.596 -5.958 1.00 98.06 180 SER A O 1
ATOM 1477 N N . SER A 1 181 ? -12.142 -5.649 -6.744 1.00 98.25 181 SER A N 1
ATOM 1478 C CA . SER A 1 181 ? -13.584 -5.567 -6.496 1.00 98.25 181 SER A CA 1
ATOM 1479 C C . SER A 1 181 ? -13.900 -5.494 -5.004 1.00 98.25 181 SER A C 1
ATOM 1481 O O . SER A 1 181 ? -14.777 -4.731 -4.613 1.00 98.25 181 SER A O 1
ATOM 1483 N N . ILE A 1 182 ? -13.178 -6.244 -4.166 1.00 98.38 182 ILE A N 1
ATOM 1484 C CA . ILE A 1 182 ? -13.357 -6.211 -2.705 1.00 98.38 182 ILE A CA 1
ATOM 1485 C C . ILE A 1 182 ? -12.949 -4.850 -2.132 1.00 98.38 182 ILE A C 1
ATOM 1487 O O . ILE A 1 182 ? -13.603 -4.334 -1.227 1.00 98.38 182 ILE A O 1
ATOM 1491 N N . LEU A 1 183 ? -11.884 -4.244 -2.667 1.00 97.94 183 LEU A N 1
ATOM 1492 C CA . LEU A 1 183 ? -11.444 -2.907 -2.263 1.00 97.94 183 LEU A CA 1
ATOM 1493 C C . LEU A 1 183 ? -12.429 -1.809 -2.679 1.00 97.94 183 LEU A C 1
ATOM 1495 O O . LEU A 1 183 ? -12.433 -0.749 -2.055 1.00 97.94 183 LEU A O 1
ATOM 149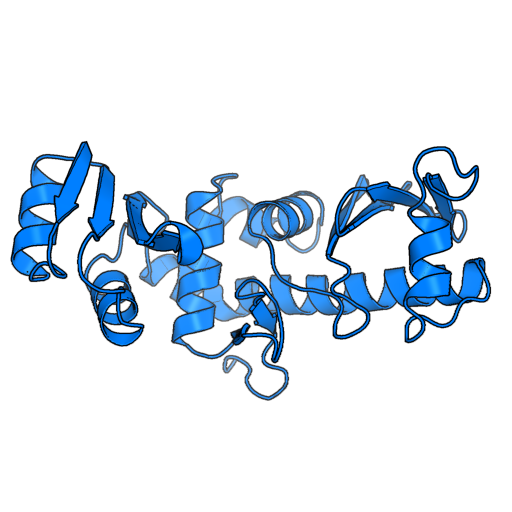9 N N . ASN A 1 184 ? -13.254 -2.049 -3.704 1.00 96.44 184 ASN A N 1
ATOM 1500 C CA . ASN A 1 184 ? -14.257 -1.114 -4.219 1.00 96.44 184 ASN A CA 1
ATOM 1501 C C . ASN A 1 184 ? -13.695 0.289 -4.536 1.00 96.44 184 ASN A C 1
ATOM 1503 O O . ASN A 1 184 ? -14.373 1.293 -4.368 1.00 96.44 184 ASN A O 1
ATOM 1507 N N . ASN A 1 185 ? -12.434 0.367 -4.975 1.00 91.62 185 ASN A N 1
ATOM 1508 C CA . ASN A 1 185 ? -11.717 1.622 -5.249 1.00 91.62 185 ASN A CA 1
ATOM 1509 C C . ASN A 1 185 ? -11.587 2.596 -4.060 1.00 91.62 185 ASN A C 1
ATOM 1511 O O . ASN A 1 185 ? -11.272 3.767 -4.265 1.00 91.62 185 ASN A O 1
ATOM 1515 N N . GLU A 1 186 ? -11.763 2.119 -2.828 1.00 95.88 186 GLU A N 1
ATOM 1516 C CA . GLU A 1 186 ? -11.653 2.939 -1.621 1.00 95.88 186 GLU A CA 1
ATOM 1517 C C . GLU A 1 186 ? -10.258 2.821 -0.994 1.00 95.88 186 GLU A C 1
ATOM 1519 O O . GLU A 1 186 ? -9.826 1.745 -0.563 1.00 95.88 186 GLU A O 1
ATOM 1524 N N . SER A 1 187 ? -9.557 3.948 -0.859 1.00 95.25 187 SER A N 1
ATOM 1525 C CA . SER A 1 187 ? -8.211 3.992 -0.268 1.00 95.25 187 SER A CA 1
ATOM 1526 C C . SER A 1 187 ? -8.190 3.527 1.191 1.00 95.25 187 SER A C 1
ATOM 1528 O O . SER A 1 187 ? -7.254 2.843 1.607 1.00 95.25 187 SER A O 1
ATOM 1530 N N . ASN A 1 188 ? -9.248 3.818 1.953 1.00 96.75 188 ASN A N 1
ATOM 1531 C CA . ASN A 1 188 ? -9.400 3.353 3.333 1.00 96.75 188 ASN A CA 1
ATOM 1532 C C . ASN A 1 188 ? -9.443 1.822 3.417 1.00 96.75 188 ASN A C 1
ATOM 1534 O O . ASN A 1 188 ? -8.920 1.247 4.372 1.00 96.75 188 ASN A O 1
ATOM 1538 N N . ASN A 1 189 ? -9.999 1.147 2.405 1.00 98.06 189 ASN A N 1
ATOM 1539 C CA . ASN A 1 189 ? -10.023 -0.313 2.350 1.00 98.06 189 ASN A CA 1
ATOM 1540 C C . ASN A 1 189 ? -8.627 -0.876 2.093 1.00 98.06 189 ASN A C 1
ATOM 1542 O O . ASN A 1 189 ? -8.225 -1.841 2.738 1.00 98.06 189 ASN A O 1
ATOM 1546 N N . MET A 1 190 ? -7.851 -0.247 1.209 1.00 97.88 190 MET A N 1
ATOM 1547 C CA . MET A 1 190 ? -6.463 -0.652 0.988 1.00 97.88 190 MET A CA 1
ATOM 1548 C C . MET A 1 190 ? -5.612 -0.415 2.242 1.00 97.88 190 MET A C 1
ATOM 1550 O O . MET A 1 190 ? -4.842 -1.292 2.634 1.00 97.88 190 MET A O 1
ATOM 1554 N N . GLN A 1 191 ? -5.798 0.718 2.928 1.00 96.75 191 GLN A N 1
ATOM 1555 C CA . GLN A 1 191 ? -5.128 0.966 4.205 1.00 96.75 191 GLN A CA 1
ATOM 1556 C C . GLN A 1 191 ? -5.511 -0.098 5.239 1.00 96.75 191 GLN A C 1
ATOM 1558 O O . GLN A 1 191 ? -4.643 -0.611 5.939 1.00 96.75 191 GLN A O 1
ATOM 1563 N N . LYS A 1 192 ? -6.797 -0.473 5.314 1.00 97.75 192 LYS A N 1
ATOM 1564 C CA . LYS A 1 192 ? -7.280 -1.528 6.214 1.00 97.75 192 LYS A CA 1
ATOM 1565 C C . LYS A 1 192 ? -6.527 -2.835 5.982 1.00 97.75 192 LYS A C 1
ATOM 1567 O O . LYS A 1 192 ? -6.080 -3.448 6.947 1.00 97.75 192 LYS A O 1
ATOM 1572 N N . VAL A 1 193 ? -6.347 -3.231 4.723 1.00 97.94 193 VAL A N 1
ATOM 1573 C CA . VAL A 1 193 ? -5.560 -4.415 4.353 1.00 97.94 193 VAL A CA 1
ATOM 1574 C C . VAL A 1 193 ? -4.112 -4.282 4.825 1.00 97.94 193 VAL A C 1
ATOM 1576 O O . VAL A 1 193 ? -3.627 -5.183 5.505 1.00 97.94 193 VAL A O 1
ATOM 1579 N N . ILE A 1 194 ? -3.438 -3.167 4.526 1.00 96.50 194 ILE A N 1
ATOM 1580 C CA . ILE A 1 194 ? -2.041 -2.938 4.934 1.00 96.50 194 ILE A CA 1
ATOM 1581 C C . ILE A 1 194 ? -1.886 -3.059 6.455 1.00 96.50 194 ILE A C 1
ATOM 1583 O O . ILE A 1 194 ? -1.015 -3.796 6.915 1.00 96.50 194 ILE A O 1
ATOM 1587 N N . GLU A 1 195 ? -2.758 -2.423 7.243 1.00 95.25 195 GLU A N 1
ATOM 1588 C CA . GLU A 1 195 ? -2.685 -2.496 8.708 1.00 95.25 195 GLU A CA 1
ATOM 1589 C C . GLU A 1 195 ? -2.930 -3.910 9.239 1.00 95.25 195 GLU A C 1
ATOM 1591 O O . GLU A 1 195 ? -2.215 -4.367 10.129 1.00 95.25 195 GLU A O 1
ATOM 1596 N N . ILE A 1 196 ? -3.901 -4.644 8.682 1.00 96.69 196 ILE A N 1
ATOM 1597 C CA . ILE A 1 196 ? -4.146 -6.034 9.089 1.00 96.69 196 ILE A CA 1
ATOM 1598 C C . ILE A 1 196 ? -2.938 -6.915 8.760 1.00 96.69 196 ILE A C 1
ATOM 1600 O O . ILE A 1 196 ? -2.507 -7.695 9.610 1.00 96.69 196 ILE A O 1
ATOM 1604 N N . LEU A 1 197 ? -2.348 -6.783 7.571 1.00 96.69 197 LEU A N 1
ATOM 1605 C CA . LEU A 1 197 ? -1.170 -7.571 7.209 1.00 96.69 197 LEU A CA 1
ATOM 1606 C C . LEU A 1 197 ? 0.058 -7.199 8.049 1.00 96.69 197 LEU A C 1
ATOM 1608 O O . LEU A 1 197 ? 0.836 -8.083 8.402 1.00 96.69 197 LEU A O 1
ATOM 1612 N N . ARG A 1 198 ? 0.209 -5.923 8.412 1.00 94.31 198 ARG A N 1
ATOM 1613 C CA . ARG A 1 198 ? 1.260 -5.444 9.317 1.00 94.31 198 ARG A CA 1
ATOM 1614 C C . ARG A 1 198 ? 1.109 -6.009 10.727 1.00 94.31 198 ARG A C 1
ATOM 1616 O O . ARG A 1 198 ? 2.085 -6.523 11.262 1.00 94.31 198 ARG A O 1
ATOM 1623 N N . ILE A 1 199 ? -0.088 -5.961 11.318 1.00 93.81 199 ILE A N 1
ATOM 1624 C CA . ILE A 1 199 ? -0.355 -6.517 12.661 1.00 93.81 199 ILE A CA 1
ATOM 1625 C C . ILE A 1 199 ? -0.099 -8.025 12.692 1.00 93.81 199 ILE A C 1
ATOM 1627 O O . ILE A 1 199 ? 0.442 -8.544 13.661 1.00 93.81 199 ILE A O 1
ATOM 1631 N N . ASN A 1 200 ? -0.420 -8.722 11.601 1.00 94.62 200 ASN A N 1
ATOM 1632 C CA . ASN A 1 200 ? -0.142 -10.149 11.455 1.00 94.62 200 ASN A CA 1
ATOM 1633 C C . ASN A 1 200 ? 1.304 -10.445 11.005 1.00 94.62 200 ASN A C 1
ATOM 1635 O O . ASN A 1 200 ? 1.632 -11.594 10.707 1.00 94.62 200 ASN A O 1
ATOM 1639 N N . GLU A 1 201 ? 2.180 -9.436 10.978 1.00 95.19 201 GLU A N 1
ATOM 1640 C CA . GLU A 1 201 ? 3.611 -9.517 10.652 1.00 95.19 201 GLU A CA 1
ATOM 1641 C C . GLU A 1 201 ? 3.922 -10.055 9.245 1.00 95.19 201 GLU A C 1
ATOM 1643 O O . GLU A 1 201 ? 5.031 -10.520 8.979 1.00 95.19 201 GLU A O 1
ATOM 1648 N N . TYR A 1 202 ? 2.962 -10.004 8.321 1.00 97.00 202 TYR A N 1
ATOM 1649 C CA . TYR A 1 202 ? 3.218 -10.257 6.900 1.00 97.00 202 TYR A CA 1
ATOM 1650 C C . TYR A 1 202 ? 3.935 -9.083 6.232 1.00 97.00 202 TYR A C 1
ATOM 1652 O O . TYR A 1 202 ? 4.502 -9.249 5.154 1.00 97.00 202 TYR A O 1
ATOM 1660 N N . LEU A 1 203 ? 3.919 -7.915 6.877 1.00 95.00 203 LEU A N 1
ATOM 1661 C CA . LEU A 1 203 ? 4.693 -6.735 6.516 1.00 95.00 203 LEU A CA 1
ATOM 1662 C C . LEU A 1 203 ? 5.620 -6.364 7.671 1.00 95.00 203 LEU A C 1
ATOM 1664 O O . LEU A 1 203 ? 5.244 -6.497 8.836 1.00 95.00 203 LEU A O 1
ATOM 1668 N N . ILE A 1 204 ? 6.804 -5.864 7.341 1.00 92.88 204 ILE A N 1
ATOM 1669 C CA . ILE A 1 204 ? 7.782 -5.351 8.302 1.00 92.88 204 ILE A CA 1
ATOM 1670 C C . ILE A 1 204 ? 8.181 -3.928 7.929 1.00 92.88 204 ILE A C 1
ATOM 1672 O O . ILE A 1 204 ? 8.090 -3.529 6.769 1.00 92.88 204 ILE A O 1
ATOM 1676 N N . GLU A 1 205 ? 8.608 -3.158 8.924 1.00 89.12 205 GLU A N 1
ATOM 1677 C CA . GLU A 1 205 ? 9.195 -1.843 8.676 1.00 89.12 205 GLU A CA 1
ATOM 1678 C C . GLU A 1 205 ? 10.587 -2.009 8.066 1.00 89.12 205 GLU A C 1
ATOM 1680 O O . GLU A 1 205 ? 11.383 -2.835 8.520 1.00 89.12 205 GLU A O 1
ATOM 1685 N N . LEU A 1 206 ? 10.874 -1.214 7.040 1.00 83.94 206 LEU A N 1
ATOM 1686 C CA . LEU A 1 206 ? 12.173 -1.163 6.400 1.00 83.94 206 LEU A CA 1
ATOM 1687 C C . LEU A 1 206 ? 13.195 -0.550 7.374 1.00 83.94 206 LEU A C 1
ATOM 1689 O O . LEU A 1 206 ? 13.029 0.603 7.792 1.00 83.94 206 LEU A O 1
ATOM 1693 N N . PRO A 1 207 ? 14.272 -1.273 7.731 1.00 69.75 207 PRO A N 1
ATOM 1694 C CA . PRO A 1 207 ? 15.296 -0.744 8.622 1.00 69.75 207 PRO A CA 1
ATOM 1695 C C . PRO A 1 207 ? 15.957 0.512 8.042 1.00 69.75 207 PRO A C 1
ATOM 1697 O O . PRO A 1 207 ? 16.385 0.525 6.890 1.00 69.75 207 PRO A O 1
ATOM 1700 N N . GLY A 1 208 ? 16.068 1.570 8.849 1.00 64.69 208 GLY A N 1
ATOM 1701 C CA . GLY A 1 208 ? 16.760 2.805 8.459 1.00 64.69 208 GLY A CA 1
ATOM 1702 C C . GLY A 1 208 ? 15.975 3.733 7.524 1.00 64.69 208 GLY A C 1
ATOM 1703 O O . GLY A 1 208 ? 16.525 4.739 7.074 1.00 64.69 208 GLY A O 1
ATOM 1704 N N . ALA A 1 209 ? 14.703 3.443 7.240 1.00 64.06 209 ALA A N 1
ATOM 1705 C CA . ALA A 1 209 ? 13.846 4.366 6.510 1.00 64.06 209 ALA A CA 1
ATOM 1706 C C . ALA A 1 209 ? 13.510 5.607 7.367 1.00 64.06 209 ALA A C 1
ATOM 1708 O O . ALA A 1 209 ? 13.203 5.502 8.552 1.00 64.06 209 ALA A O 1
ATOM 1709 N N . PHE A 1 210 ? 13.560 6.799 6.758 1.00 55.88 210 PHE A N 1
ATOM 1710 C CA . PHE A 1 210 ? 13.223 8.078 7.416 1.00 55.88 210 PHE A CA 1
ATOM 1711 C C . PHE A 1 210 ? 11.735 8.194 7.797 1.00 55.88 210 PHE A C 1
ATOM 1713 O O . PHE A 1 210 ? 11.358 9.018 8.627 1.00 55.88 210 PHE A O 1
ATOM 1720 N N . ILE A 1 211 ? 10.894 7.393 7.149 1.00 64.94 211 ILE A N 1
ATOM 1721 C CA . ILE A 1 211 ? 9.452 7.236 7.350 1.00 64.94 211 ILE A CA 1
ATOM 1722 C C . ILE A 1 211 ? 9.234 5.721 7.426 1.00 64.94 211 ILE A C 1
ATOM 1724 O O . ILE A 1 211 ? 9.997 5.005 6.785 1.00 64.94 211 ILE A O 1
ATOM 1728 N N . ASP A 1 212 ? 8.251 5.231 8.188 1.00 69.38 212 ASP A N 1
ATOM 1729 C CA . ASP A 1 212 ? 7.972 3.794 8.374 1.00 69.38 212 ASP A CA 1
ATOM 1730 C C . ASP A 1 212 ? 7.548 3.084 7.073 1.00 69.38 212 ASP A C 1
ATOM 1732 O O . ASP A 1 212 ? 6.400 2.668 6.912 1.00 69.38 212 ASP A O 1
ATOM 1736 N N . GLY A 1 213 ? 8.468 2.957 6.121 1.00 84.00 213 GLY A N 1
ATOM 1737 C CA . GLY A 1 213 ? 8.248 2.249 4.875 1.00 84.00 213 GLY A CA 1
ATOM 1738 C C . GLY A 1 213 ? 7.964 0.792 5.193 1.00 84.00 213 GLY A C 1
ATOM 1739 O O . GLY A 1 213 ? 8.744 0.145 5.890 1.00 84.00 213 GLY A O 1
ATOM 1740 N N . LEU A 1 214 ? 6.833 0.278 4.722 1.00 90.94 214 LEU A N 1
ATOM 1741 C CA . LEU A 1 214 ? 6.463 -1.117 4.919 1.00 90.94 214 LEU A CA 1
ATOM 1742 C C . LEU A 1 214 ? 6.887 -1.930 3.708 1.00 90.94 214 LEU A C 1
ATOM 1744 O O . LEU A 1 214 ? 6.638 -1.535 2.574 1.00 90.94 214 LEU A O 1
ATOM 1748 N N . ILE A 1 215 ? 7.488 -3.085 3.956 1.00 92.81 215 ILE A N 1
ATOM 1749 C CA . ILE A 1 215 ? 7.883 -4.043 2.925 1.00 92.81 215 ILE A CA 1
ATOM 1750 C C . ILE A 1 215 ? 7.331 -5.421 3.273 1.00 92.81 215 ILE A C 1
ATOM 1752 O O . ILE A 1 215 ? 6.954 -5.689 4.418 1.00 92.81 215 ILE A O 1
ATOM 1756 N N . ILE A 1 216 ? 7.277 -6.312 2.285 1.00 94.25 216 ILE A N 1
ATOM 1757 C CA . ILE A 1 216 ? 6.828 -7.684 2.512 1.00 94.25 216 ILE A CA 1
ATOM 1758 C C . ILE A 1 216 ? 7.782 -8.423 3.460 1.00 94.25 216 ILE A C 1
ATOM 1760 O O . ILE A 1 216 ? 9.002 -8.406 3.295 1.00 94.25 216 ILE A O 1
ATOM 1764 N N . ASN A 1 217 ? 7.229 -9.131 4.443 1.00 94.88 217 ASN A N 1
ATOM 1765 C CA . ASN A 1 217 ? 8.001 -10.055 5.258 1.00 94.88 217 ASN A CA 1
ATOM 1766 C C . ASN A 1 217 ? 8.262 -11.340 4.466 1.00 94.88 217 ASN A C 1
ATOM 1768 O O . ASN A 1 217 ? 7.416 -12.231 4.390 1.00 94.88 217 ASN A O 1
ATOM 1772 N N . ARG A 1 218 ? 9.457 -11.462 3.888 1.00 91.62 218 ARG A N 1
ATOM 1773 C CA . ARG A 1 218 ? 9.842 -12.636 3.084 1.00 91.62 218 ARG A CA 1
ATOM 1774 C C . ARG A 1 218 ? 9.956 -13.929 3.912 1.00 91.62 218 ARG A C 1
ATOM 1776 O O . ARG A 1 218 ? 9.938 -15.011 3.331 1.00 91.62 218 ARG A O 1
ATOM 1783 N N . ASN A 1 219 ? 9.992 -13.828 5.245 1.00 94.19 219 ASN A N 1
ATOM 1784 C CA . ASN A 1 219 ? 10.079 -14.962 6.174 1.00 94.19 219 ASN A CA 1
ATOM 1785 C C . ASN A 1 219 ? 8.712 -15.445 6.690 1.00 94.19 219 ASN A C 1
ATOM 1787 O O . ASN A 1 219 ? 8.656 -16.446 7.402 1.00 94.19 219 ASN A O 1
ATOM 1791 N N . LYS A 1 220 ? 7.611 -14.753 6.360 1.00 95.38 220 LYS A N 1
ATOM 1792 C CA . LYS A 1 220 ? 6.262 -15.104 6.823 1.00 95.38 220 LYS A CA 1
ATOM 1793 C C . LYS A 1 220 ? 5.260 -15.049 5.676 1.00 95.38 220 LYS A C 1
ATOM 1795 O O . LYS A 1 220 ? 5.155 -14.050 4.967 1.00 95.38 220 LYS A O 1
ATOM 1800 N N . LYS A 1 221 ? 4.488 -16.123 5.516 1.00 94.75 221 LYS A N 1
ATOM 1801 C CA . LYS A 1 221 ? 3.398 -16.223 4.536 1.00 94.75 221 LYS A CA 1
ATOM 1802 C C . LYS A 1 221 ? 2.143 -16.765 5.223 1.00 94.75 221 LYS A C 1
ATOM 1804 O O . LYS A 1 221 ? 2.294 -17.545 6.167 1.00 94.75 221 LYS A O 1
ATOM 1809 N N . PRO A 1 222 ? 0.933 -16.375 4.796 1.00 91.69 222 PRO A N 1
ATOM 1810 C CA . PRO A 1 222 ? -0.276 -17.006 5.298 1.00 91.69 222 PRO A CA 1
ATOM 1811 C C . PRO A 1 222 ? -0.328 -18.474 4.856 1.00 91.69 222 PRO A C 1
ATOM 1813 O O . PRO A 1 222 ? 0.238 -18.848 3.825 1.00 91.69 222 PRO A O 1
ATOM 1816 N N . VAL A 1 223 ? -0.976 -19.310 5.664 1.00 85.19 223 VAL A N 1
ATOM 1817 C CA . VAL A 1 223 ? -1.186 -20.727 5.344 1.00 85.19 223 VAL A CA 1
ATOM 1818 C C . VAL A 1 223 ? -2.331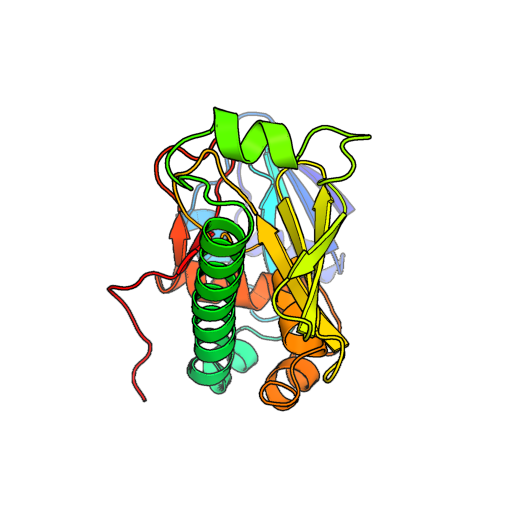 -20.835 4.329 1.00 85.19 223 VAL A C 1
ATOM 1820 O O . VAL A 1 223 ? -3.305 -20.081 4.411 1.00 85.19 223 VAL A O 1
ATOM 1823 N N . ALA A 1 224 ? -2.166 -21.724 3.348 1.00 64.69 224 ALA A N 1
ATOM 1824 C CA . ALA A 1 224 ? -3.158 -21.994 2.307 1.00 64.69 224 ALA A CA 1
ATOM 1825 C C . ALA A 1 224 ? -4.355 -22.784 2.846 1.00 64.69 224 ALA A C 1
ATOM 1827 O O . ALA A 1 224 ? -4.127 -23.689 3.683 1.00 64.69 224 ALA A O 1
#

Secondary structure (DSSP, 8-state):
-EEEESSPPPHHHHHHHHHH-S-EEEEESSSPPPHHHHHHHHHH-TTEEEEEEGGGTEEEEEE-S-HHHHHHTHHHHHHHHHHHHHHHHHHHHHHHHHHT--TT-HHHHHHHHSTT-TTSEEEETTTEEEEEETTEEEEEETTT--EEEEEEETTTEE--B-HHHHHHHHHT-GGGHHHHHHHTT-HHHHHHHHHHHHHTTSEEEPTT-SS--EEE-TT-----

Radius of gyration: 19.13 Å; chains: 1; bounding box: 47×40×52 Å

Sequence (224 aa):
MTIDIKKPLEIKKVKNLLVENETLLFVLTEQSFSRNYIANLQEELAKYVVSEIKWMNKLYIVPSISTKTVLENLNGFYKCIELFDKKAHYLMNLMADTFNINLSNSGEIYDLKINRSDKQRGSINGEWKYHFHGKGCSFISSSTKQFLDVQIINNLEYGELDTYSLMKFIQTTESLREMSSILNNESNNMQKVIEILRINEYLIELPGAFIDGLIINRNKKPVA

pLDDT: mean 91.56, std 8.58, range [55.88, 98.56]

Foldseek 3Di:
DEDEDQDDDDLVVVVVVCVVPQKYKYQHDHDADDPVNQLVNLVVVQQWHWDAPRVRSMIITHGAHGPVLLVVCVQLLLVLLVVLQVVQVVVVVLVCVQQVHDLLDVVRVVLLQPPPDPNQWDDGPVFWTWHHDDQWIWIAGPVQRQIAIWGSQNSQGTRQDDLVRSLSNLVSDPVNVVVNVSRVSPSRHSSSNVSSCVSVVQWAFRPPGPGRGIHGDPPDDDDD